Protein AF-A0ABD0URR1-F1 (afdb_monomer_lite)

Radius of gyration: 30.94 Å; chains: 1; bounding box: 67×86×92 Å

Sequence (346 aa):
MSSSDRIELFIDPGTWEPMDEDMVSMDPIEFHSEEEPYIDRISFYQRKMGLTEAVQTGVGQLNSIPIAIGVMDFQFMGGSMGSVVGEKITRLIEYATNRSLPVIIVCASGGARMQEGSLSLMQMAKISSASYDYQTKKKLFYVSILTSPTTGGVTASFGMLGDIIIAEPNTYIAFAGTVPGQKYSEIVFPILSPDPATKKDVHFLKYPIYIGGNRGRGQIYPDGSKSNNRVYNATSAGIVSRIARKEKGGYEITIVDASEGRQVVDIIPPGPELLVSEGESIKLDQPLTSNPNVGGFGQGDTEIVLQDPLQVQGLLLFLASVILAQIFLVLKKKQFEKVQLYEMNF

Structure (mmCIF, N/CA/C/O backbone):
data_AF-A0ABD0URR1-F1
#
_entry.id   AF-A0ABD0URR1-F1
#
loop_
_atom_site.group_PDB
_atom_site.id
_atom_site.type_symbol
_atom_site.label_atom_id
_atom_site.label_alt_id
_atom_site.label_comp_id
_atom_site.label_asym_id
_atom_site.label_entity_id
_atom_site.label_seq_id
_atom_site.pdbx_PDB_ins_code
_atom_site.Cartn_x
_atom_site.Cartn_y
_atom_site.Cartn_z
_atom_site.occupancy
_atom_site.B_iso_or_equiv
_atom_site.auth_seq_id
_atom_site.auth_comp_id
_atom_site.auth_asym_id
_atom_site.auth_atom_id
_atom_site.pdbx_PDB_model_num
ATOM 1 N N . MET A 1 1 ? 5.324 -13.327 -14.358 1.00 77.81 1 MET A N 1
ATOM 2 C CA . MET A 1 1 ? 4.610 -14.615 -14.380 1.00 77.81 1 MET A CA 1
ATOM 3 C C . MET A 1 1 ? 3.133 -14.289 -14.338 1.00 77.81 1 MET A C 1
ATOM 5 O O . MET A 1 1 ? 2.773 -13.440 -13.523 1.00 77.81 1 MET A O 1
ATOM 9 N N . SER A 1 2 ? 2.341 -14.854 -15.250 1.00 89.25 2 SER A N 1
ATOM 10 C CA . SER A 1 2 ? 0.893 -14.629 -15.269 1.00 89.25 2 SER A CA 1
ATOM 11 C C . SER A 1 2 ? 0.221 -15.346 -14.098 1.00 89.25 2 SER A C 1
ATOM 13 O O . SER A 1 2 ? 0.826 -16.185 -13.425 1.00 89.25 2 SER A O 1
ATOM 15 N N . SER A 1 3 ? -1.034 -15.010 -13.839 1.00 92.50 3 SER A N 1
ATOM 16 C CA . SER A 1 3 ? -1.857 -15.705 -12.851 1.00 92.50 3 SER A CA 1
ATOM 17 C C . SER A 1 3 ? -2.074 -17.181 -13.208 1.00 92.50 3 SER A C 1
ATOM 19 O O . SER A 1 3 ? -1.997 -18.022 -12.316 1.00 92.50 3 SER A O 1
ATOM 21 N N . SER A 1 4 ? -2.235 -17.522 -14.490 1.00 94.06 4 SER A N 1
ATOM 22 C CA . SER A 1 4 ? -2.389 -18.914 -14.941 1.00 94.06 4 SER A CA 1
ATOM 23 C C . SER A 1 4 ? -1.114 -19.731 -14.743 1.00 94.06 4 SER A C 1
ATOM 25 O O . SER A 1 4 ? -1.178 -20.811 -14.163 1.00 94.06 4 SER A O 1
ATOM 27 N N . ASP A 1 5 ? 0.054 -19.179 -15.099 1.00 93.19 5 ASP A N 1
ATOM 28 C CA . ASP A 1 5 ? 1.349 -19.842 -14.862 1.00 93.19 5 ASP A CA 1
ATOM 29 C C . ASP A 1 5 ? 1.544 -20.165 -13.368 1.00 93.19 5 ASP A C 1
ATOM 31 O O . ASP A 1 5 ? 2.127 -21.180 -12.996 1.00 93.19 5 ASP A O 1
ATOM 35 N N . ARG A 1 6 ? 1.060 -19.278 -12.488 1.00 92.62 6 ARG A N 1
ATOM 36 C CA . ARG A 1 6 ? 1.131 -19.454 -11.032 1.00 92.62 6 ARG A CA 1
ATOM 37 C C . ARG A 1 6 ? 0.167 -20.521 -10.535 1.00 92.62 6 ARG A C 1
ATOM 39 O O . ARG A 1 6 ? 0.538 -21.278 -9.645 1.00 92.62 6 ARG A O 1
ATOM 46 N N . ILE A 1 7 ? -1.046 -20.578 -11.078 1.00 95.94 7 ILE A N 1
ATOM 47 C CA . ILE A 1 7 ? -2.010 -21.631 -10.746 1.00 95.94 7 ILE A CA 1
ATOM 48 C C . ILE A 1 7 ? -1.439 -22.989 -11.155 1.00 95.94 7 ILE A C 1
ATOM 50 O O . ILE A 1 7 ? -1.406 -23.887 -10.325 1.00 95.94 7 ILE A O 1
ATOM 54 N N . GLU A 1 8 ? -0.906 -23.117 -12.372 1.00 95.00 8 GLU A N 1
ATOM 55 C CA . GLU A 1 8 ? -0.265 -24.353 -12.848 1.00 95.00 8 GLU A CA 1
ATOM 56 C C . GLU A 1 8 ? 0.958 -24.754 -12.011 1.00 95.00 8 GLU A C 1
ATOM 58 O O . GLU A 1 8 ? 1.240 -25.939 -11.847 1.00 95.00 8 GLU A O 1
ATOM 63 N N . LEU A 1 9 ? 1.684 -23.775 -11.463 1.00 93.12 9 LEU A N 1
ATOM 64 C CA . LEU A 1 9 ? 2.830 -24.021 -10.590 1.00 93.12 9 LEU A CA 1
ATOM 65 C C . LEU A 1 9 ? 2.421 -24.492 -9.186 1.00 93.12 9 LEU A C 1
ATOM 67 O O . LEU A 1 9 ? 3.130 -25.301 -8.587 1.00 93.12 9 LEU A O 1
ATOM 71 N N . PHE A 1 10 ? 1.337 -23.943 -8.632 1.00 91.19 10 PHE A N 1
ATOM 72 C CA . PHE A 1 10 ? 0.919 -24.209 -7.253 1.00 91.19 10 PHE A CA 1
ATOM 73 C C . PHE A 1 10 ? -0.061 -25.377 -7.122 1.00 91.19 10 PHE A C 1
ATOM 75 O O . PHE A 1 10 ? -0.016 -26.081 -6.115 1.00 91.19 10 PHE A O 1
ATOM 82 N N . ILE A 1 11 ? -0.962 -25.554 -8.085 1.00 97.12 11 ILE A N 1
ATOM 83 C CA . ILE A 1 11 ? -2.093 -26.476 -7.984 1.00 97.12 11 ILE A CA 1
ATOM 84 C C . ILE A 1 11 ? -1.784 -27.793 -8.692 1.00 97.12 11 ILE A C 1
ATOM 86 O O . ILE A 1 11 ? -1.340 -27.820 -9.838 1.00 97.12 11 ILE A O 1
ATOM 90 N N . ASP A 1 12 ? -2.071 -28.898 -8.007 1.00 96.94 12 ASP A N 1
ATOM 91 C CA . ASP A 1 12 ? -1.889 -30.252 -8.506 1.00 96.94 12 ASP A CA 1
ATOM 92 C C . ASP A 1 12 ? -2.673 -30.442 -9.825 1.00 96.94 12 ASP A C 1
ATOM 94 O O . ASP A 1 12 ? -3.860 -30.077 -9.901 1.00 96.94 12 ASP A O 1
ATOM 98 N N . PRO A 1 13 ? -2.059 -31.044 -10.863 1.00 95.50 13 PRO A N 1
ATOM 99 C CA . PRO A 1 13 ? -2.688 -31.191 -12.171 1.00 95.50 13 PRO A CA 1
ATOM 100 C C . PRO A 1 13 ? -4.070 -31.853 -12.111 1.00 95.50 13 PRO A C 1
ATOM 102 O O . PRO A 1 13 ? -4.239 -32.926 -11.534 1.00 95.50 13 PRO A O 1
ATOM 105 N N . GLY A 1 14 ? -5.062 -31.224 -12.748 1.00 95.31 14 GLY A N 1
ATOM 106 C CA . GLY A 1 14 ? -6.436 -31.734 -12.826 1.00 95.31 14 GLY A CA 1
ATOM 107 C C . GLY A 1 14 ? -7.310 -31.458 -11.598 1.00 95.31 14 GLY A C 1
ATOM 108 O O . GLY A 1 14 ? -8.421 -31.977 -11.542 1.00 95.31 14 GLY A O 1
ATOM 109 N N . THR A 1 15 ? -6.838 -30.661 -10.632 1.00 97.00 15 THR A N 1
ATOM 110 C CA . THR A 1 15 ? -7.601 -30.335 -9.410 1.00 97.00 15 THR A CA 1
ATOM 111 C C . THR A 1 15 ? -8.124 -28.901 -9.351 1.00 97.00 15 THR A C 1
ATOM 113 O O . THR A 1 15 ? -8.858 -28.573 -8.426 1.00 97.00 15 THR A O 1
ATOM 116 N N . TRP A 1 16 ? -7.758 -28.050 -10.314 1.00 97.69 16 TRP A N 1
ATOM 117 C CA . TRP A 1 16 ? -8.194 -26.655 -10.366 1.00 97.69 16 TRP A CA 1
ATOM 118 C C . TRP A 1 16 ? -9.687 -26.539 -10.691 1.00 97.69 16 TRP A C 1
ATOM 120 O O . TRP A 1 16 ? -10.130 -26.937 -11.768 1.00 97.69 16 TRP A O 1
ATOM 130 N N . GLU A 1 17 ? -10.438 -25.946 -9.770 1.00 97.62 17 GLU A N 1
ATOM 131 C CA . GLU A 1 17 ? -11.850 -25.607 -9.912 1.00 97.62 17 GLU A CA 1
ATOM 132 C C . GLU A 1 17 ? -12.003 -24.081 -9.778 1.00 97.62 17 GLU A C 1
ATOM 134 O O . GLU A 1 17 ? -11.994 -23.551 -8.657 1.00 97.62 17 GLU A O 1
ATOM 139 N N . PRO A 1 18 ? -12.098 -23.344 -10.899 1.00 96.62 18 PRO A N 1
ATOM 140 C CA . PRO A 1 18 ? -12.219 -21.893 -10.866 1.00 96.62 18 PRO A CA 1
ATOM 141 C C . PRO A 1 18 ? -13.585 -21.446 -10.322 1.00 96.62 18 PRO A C 1
ATOM 143 O O . PRO A 1 18 ? -14.592 -22.148 -10.425 1.00 96.62 18 PRO A O 1
ATOM 146 N N . MET A 1 19 ? -13.619 -20.249 -9.738 1.00 96.62 19 MET A N 1
ATOM 147 C CA . MET A 1 19 ? -14.805 -19.631 -9.143 1.00 96.62 19 MET A CA 1
ATOM 148 C C . MET A 1 19 ? -15.103 -18.276 -9.786 1.00 96.62 19 MET A C 1
ATOM 150 O O . MET A 1 19 ? -14.186 -17.501 -10.065 1.00 96.62 19 MET A O 1
ATOM 154 N N . ASP A 1 20 ? -16.397 -17.977 -9.951 1.00 94.88 20 ASP A N 1
ATOM 155 C CA . ASP A 1 20 ? -16.907 -16.676 -10.410 1.00 94.88 20 ASP A CA 1
ATOM 156 C C . ASP A 1 20 ? -16.265 -16.207 -11.738 1.00 94.88 20 ASP A C 1
ATOM 158 O O . ASP A 1 20 ? -15.939 -15.028 -11.920 1.00 94.88 20 ASP A O 1
ATOM 162 N N . GLU A 1 21 ? -16.030 -17.137 -12.672 1.00 92.25 21 GLU A N 1
ATOM 163 C CA . GLU A 1 21 ? -15.350 -16.848 -13.942 1.00 92.25 21 GLU A CA 1
ATOM 164 C C . GLU A 1 21 ? -16.119 -15.851 -14.805 1.00 92.25 21 GLU A C 1
ATOM 166 O O . GLU A 1 21 ? -15.497 -15.028 -15.463 1.00 92.25 21 GLU A O 1
ATOM 171 N N . ASP A 1 22 ? -17.447 -15.866 -14.757 1.00 92.25 22 ASP A N 1
ATOM 172 C CA . ASP A 1 22 ? -18.352 -15.003 -15.517 1.00 92.25 22 ASP A CA 1
ATOM 173 C C . ASP A 1 22 ? -18.526 -13.598 -14.916 1.00 92.25 22 ASP A C 1
ATOM 175 O O . ASP A 1 22 ? -19.145 -12.727 -15.531 1.00 92.25 22 ASP A O 1
ATOM 179 N N . MET A 1 23 ? -17.962 -13.342 -13.732 1.00 93.94 23 MET A N 1
ATOM 180 C CA . MET A 1 23 ? -18.082 -12.049 -13.068 1.00 93.94 23 MET A CA 1
ATOM 181 C C . MET A 1 23 ? -17.156 -11.007 -13.704 1.00 93.94 23 MET A C 1
ATOM 183 O O . MET A 1 23 ? -15.930 -11.153 -13.701 1.00 93.94 23 MET A O 1
ATOM 187 N N . VAL A 1 24 ? -17.764 -9.926 -14.195 1.00 91.00 24 VAL A N 1
ATOM 188 C CA . VAL A 1 24 ? -17.107 -8.845 -14.939 1.00 91.00 24 VAL A CA 1
ATOM 189 C C . VAL A 1 24 ? -17.380 -7.480 -14.313 1.00 91.00 24 VAL A C 1
ATOM 191 O O . VAL A 1 24 ? -18.463 -7.240 -13.773 1.00 91.00 24 VAL A O 1
ATOM 194 N N . SER A 1 25 ? -16.392 -6.582 -14.365 1.00 87.81 25 SER A N 1
ATOM 195 C CA . SER A 1 25 ? -16.563 -5.211 -13.873 1.00 87.81 25 SER A CA 1
ATOM 196 C C . SER A 1 25 ? -17.513 -4.418 -14.772 1.00 87.81 25 SER A C 1
ATOM 198 O O . SER A 1 25 ? -17.489 -4.537 -15.996 1.00 87.81 25 SER A O 1
ATOM 200 N N . MET A 1 26 ? -18.336 -3.582 -14.143 1.00 86.12 26 MET A N 1
ATOM 201 C CA . MET A 1 26 ? -19.158 -2.566 -14.806 1.00 86.12 26 MET A CA 1
ATOM 202 C C . MET A 1 26 ? -18.506 -1.190 -14.646 1.00 86.12 26 MET A C 1
ATOM 204 O O . MET A 1 26 ? -17.519 -1.053 -13.924 1.00 86.12 26 MET A O 1
ATOM 208 N N . ASP A 1 27 ? -19.085 -0.170 -15.278 1.00 81.69 27 ASP A N 1
ATOM 209 C CA . ASP A 1 27 ? -18.703 1.229 -15.081 1.00 81.69 27 ASP A CA 1
ATOM 210 C C . ASP A 1 27 ? -19.730 1.954 -14.186 1.00 81.69 27 ASP A C 1
ATOM 212 O O . ASP A 1 27 ? -20.623 2.635 -14.688 1.00 81.69 27 ASP A O 1
ATOM 216 N N . PRO A 1 28 ? -19.677 1.765 -12.851 1.00 74.56 28 PRO A N 1
ATOM 217 C CA . PRO A 1 28 ? -20.704 2.266 -11.937 1.00 74.56 28 PRO A CA 1
ATOM 218 C C . PRO A 1 28 ? -20.677 3.786 -11.761 1.00 74.56 28 PRO A C 1
ATOM 220 O O . PRO A 1 28 ? -21.624 4.342 -11.207 1.00 74.56 28 PRO A O 1
ATOM 223 N N . ILE A 1 29 ? -19.586 4.441 -12.161 1.00 78.12 29 ILE A N 1
ATOM 224 C CA . ILE A 1 29 ? -19.396 5.883 -11.989 1.00 78.12 29 ILE A CA 1
ATOM 225 C C . ILE A 1 29 ? -19.317 6.629 -13.324 1.00 78.12 29 ILE A C 1
ATOM 227 O O . ILE A 1 29 ? -18.969 7.806 -13.310 1.00 78.12 29 ILE A O 1
ATOM 231 N N . GLU A 1 30 ? -19.621 5.950 -14.439 1.00 78.81 30 GLU A N 1
ATOM 232 C CA . GLU A 1 30 ? -19.508 6.478 -15.806 1.00 78.81 30 GLU A CA 1
ATOM 233 C C . GLU A 1 30 ? -18.170 7.202 -15.999 1.00 78.81 30 GLU A C 1
ATOM 235 O O . GLU A 1 30 ? -18.108 8.396 -16.296 1.00 78.81 30 GLU A O 1
ATOM 240 N N . PHE A 1 31 ? -17.070 6.495 -15.722 1.00 74.81 31 PHE A N 1
ATOM 241 C CA . PHE A 1 31 ? -15.742 7.090 -15.686 1.00 74.81 31 PHE A CA 1
ATOM 242 C C . PHE A 1 31 ? -15.344 7.616 -17.075 1.00 74.81 31 PHE A C 1
ATOM 244 O O . PHE A 1 31 ? -14.853 6.886 -17.942 1.00 74.81 31 PHE A O 1
ATOM 251 N N . HIS A 1 32 ? -15.528 8.921 -17.273 1.00 69.19 32 HIS A N 1
ATOM 252 C CA . HIS A 1 32 ? -15.146 9.627 -18.487 1.00 69.19 32 HIS A CA 1
ATOM 253 C C . HIS A 1 32 ? -13.646 9.929 -18.475 1.00 69.19 32 HIS A C 1
ATOM 255 O O . HIS A 1 32 ? -13.167 10.827 -17.784 1.00 69.19 32 HIS A O 1
ATOM 261 N N . SER A 1 33 ? -12.903 9.158 -19.258 1.00 63.94 33 SER A N 1
ATOM 262 C CA . SER A 1 33 ? -11.496 9.394 -19.566 1.00 63.94 33 SER A CA 1
ATOM 263 C C . SER A 1 33 ? -11.401 10.104 -20.919 1.00 63.94 33 SER A C 1
ATOM 265 O O . SER A 1 33 ? -12.108 9.732 -21.854 1.00 63.94 33 SER A O 1
ATOM 267 N N . GLU A 1 34 ? -10.546 11.127 -21.025 1.00 52.88 34 GLU A N 1
ATOM 268 C CA . GLU A 1 34 ? -10.308 11.857 -22.285 1.00 52.88 34 GLU A CA 1
ATOM 269 C C . GLU A 1 34 ? -9.665 10.968 -23.369 1.00 52.88 34 GLU A C 1
ATOM 271 O O . GLU A 1 34 ? -9.728 11.298 -24.551 1.00 52.88 34 GLU A O 1
ATOM 276 N N . GLU A 1 35 ? -9.069 9.837 -22.973 1.00 59.59 35 GLU A N 1
ATOM 277 C CA . GLU A 1 35 ? -8.356 8.917 -23.866 1.00 59.59 35 GLU A CA 1
ATOM 278 C C . GLU A 1 35 ? -9.236 7.750 -24.336 1.00 59.59 35 GLU A C 1
ATOM 280 O O . GLU A 1 35 ? -9.321 7.469 -25.529 1.00 59.59 35 GLU A O 1
ATOM 285 N N . GLU A 1 36 ? -9.884 7.054 -23.401 1.00 70.62 36 GLU A N 1
ATOM 286 C CA . GLU A 1 36 ? -10.661 5.841 -23.680 1.00 70.62 36 GLU A CA 1
ATOM 287 C C . GLU A 1 36 ? -11.647 5.535 -22.535 1.00 70.62 36 GLU A C 1
ATOM 289 O O . GLU A 1 36 ? -11.236 5.598 -21.365 1.00 70.62 36 GLU A O 1
ATOM 294 N N . PRO A 1 37 ? -12.914 5.175 -22.830 1.00 80.25 37 PRO A N 1
ATOM 295 C CA . PRO A 1 37 ? -13.892 4.767 -21.821 1.00 80.25 37 PRO A CA 1
ATOM 296 C C . PRO A 1 37 ? -13.412 3.590 -20.957 1.00 80.25 37 PRO A C 1
ATOM 298 O O . PRO A 1 37 ? -12.762 2.659 -21.436 1.00 80.25 37 PRO A O 1
ATOM 301 N N . TYR A 1 38 ? -13.766 3.585 -19.667 1.00 81.56 38 TYR A N 1
ATOM 302 C CA . TYR A 1 38 ? -13.347 2.531 -18.730 1.00 81.56 38 TYR A CA 1
ATOM 303 C C . TYR A 1 38 ? -13.794 1.128 -19.164 1.00 81.56 38 TYR A C 1
ATOM 305 O O . TYR A 1 38 ? -13.016 0.173 -19.085 1.00 81.56 38 TYR A O 1
ATOM 313 N N . ILE A 1 39 ? -15.017 1.014 -19.685 1.00 86.12 39 ILE A N 1
ATOM 314 C CA . ILE A 1 39 ? -15.569 -0.262 -20.151 1.00 86.12 39 ILE A CA 1
ATOM 315 C C . ILE A 1 39 ? -14.796 -0.839 -21.343 1.00 86.12 39 ILE A C 1
ATOM 317 O O . ILE A 1 39 ? -14.593 -2.054 -21.433 1.00 86.12 39 ILE A O 1
ATOM 321 N N . ASP A 1 40 ? -14.296 0.027 -22.221 1.00 84.94 40 ASP A N 1
ATOM 322 C CA . ASP A 1 40 ? -13.519 -0.378 -23.388 1.00 84.94 40 ASP A CA 1
ATOM 323 C C . ASP A 1 40 ? -12.141 -0.893 -22.958 1.00 84.94 40 ASP A C 1
ATOM 325 O O . ASP A 1 40 ? -11.679 -1.922 -23.460 1.00 84.94 40 ASP A O 1
ATOM 329 N N . ARG A 1 41 ? -11.549 -0.279 -21.922 1.00 83.44 41 ARG A N 1
ATOM 330 C CA . ARG A 1 41 ? -10.296 -0.738 -21.303 1.00 83.44 41 ARG A CA 1
ATOM 331 C C . ARG A 1 41 ? -10.440 -2.102 -20.644 1.00 83.44 41 ARG A C 1
ATOM 333 O O . ARG A 1 41 ? -9.597 -2.969 -20.872 1.00 83.44 41 ARG A O 1
ATOM 340 N N . ILE A 1 42 ? -11.495 -2.315 -19.856 1.00 87.69 42 ILE A N 1
ATOM 341 C CA . ILE A 1 42 ? -11.783 -3.639 -19.282 1.00 87.69 42 ILE A CA 1
ATOM 342 C C . ILE A 1 42 ? -11.910 -4.660 -20.413 1.00 87.69 42 ILE A C 1
ATOM 344 O O . ILE A 1 42 ? -11.185 -5.654 -20.431 1.00 87.69 42 ILE A O 1
ATOM 348 N N . SER A 1 43 ? -12.756 -4.370 -21.405 1.00 89.56 43 SER A N 1
ATOM 349 C CA . SER A 1 43 ? -13.004 -5.258 -22.545 1.00 89.56 43 SER A CA 1
ATOM 350 C C . SER A 1 43 ? -11.722 -5.591 -23.314 1.00 89.56 43 SER A C 1
ATOM 352 O O . SER A 1 43 ? -11.537 -6.710 -23.794 1.00 89.56 43 SER A O 1
ATOM 354 N N . PHE A 1 44 ? -10.805 -4.632 -23.433 1.00 88.38 44 PHE A N 1
ATOM 355 C CA . PHE A 1 44 ? -9.499 -4.835 -24.042 1.00 88.38 44 PHE A CA 1
ATOM 356 C C . PHE A 1 44 ? -8.628 -5.814 -23.246 1.00 88.38 44 PHE A C 1
ATOM 358 O O . PHE A 1 44 ? -8.141 -6.787 -23.825 1.00 88.38 44 PHE A O 1
ATOM 365 N N . TYR A 1 45 ? -8.436 -5.594 -21.939 1.00 88.50 45 TYR A N 1
ATOM 366 C CA . TYR A 1 45 ? -7.625 -6.492 -21.106 1.00 88.50 45 TYR A CA 1
ATOM 367 C C . TYR A 1 45 ? -8.245 -7.887 -21.010 1.00 88.50 45 TYR A C 1
ATOM 369 O O . TYR A 1 45 ? -7.512 -8.873 -21.057 1.00 88.50 45 TYR A O 1
ATOM 377 N N . GLN A 1 46 ? -9.575 -7.982 -20.989 1.00 91.69 46 GLN A N 1
ATOM 378 C CA . GLN A 1 46 ? -10.271 -9.265 -21.040 1.00 91.69 46 GLN A CA 1
ATOM 379 C C . GLN A 1 46 ? -9.953 -10.033 -22.324 1.00 91.69 46 GLN A C 1
ATOM 381 O O . GLN A 1 46 ? -9.502 -11.175 -22.268 1.00 91.69 46 GLN A O 1
ATOM 386 N N . ARG A 1 47 ? -10.088 -9.391 -23.493 1.00 91.81 47 ARG A N 1
ATOM 387 C CA . ARG A 1 47 ? -9.739 -10.016 -24.781 1.00 91.81 47 ARG A CA 1
ATOM 388 C C . ARG A 1 47 ? -8.258 -10.372 -24.886 1.00 91.81 47 ARG A C 1
ATOM 390 O O . ARG A 1 47 ? -7.919 -11.392 -25.474 1.00 91.81 47 ARG A O 1
ATOM 397 N N . LYS A 1 48 ? -7.377 -9.520 -24.357 1.00 88.81 48 LYS A N 1
ATOM 398 C CA . LYS A 1 48 ? -5.923 -9.682 -24.467 1.00 88.81 48 LYS A CA 1
ATOM 399 C C . LYS A 1 48 ? -5.392 -10.813 -23.589 1.00 88.81 48 LYS A C 1
ATOM 401 O O . LYS A 1 48 ? -4.492 -11.530 -24.013 1.00 88.81 48 LYS A O 1
ATOM 406 N N . MET A 1 49 ? -5.912 -10.925 -22.371 1.00 86.38 49 MET A N 1
ATOM 407 C CA . MET A 1 49 ? -5.367 -11.817 -21.345 1.00 86.38 49 MET A CA 1
ATOM 408 C C . MET A 1 49 ? -6.206 -13.083 -21.167 1.00 86.38 49 MET A C 1
ATOM 410 O O . MET A 1 49 ? -5.755 -14.014 -20.514 1.00 86.38 49 MET A O 1
ATOM 414 N N . GLY A 1 50 ? -7.421 -13.117 -21.725 1.00 90.81 50 GLY A N 1
ATOM 415 C CA . GLY A 1 50 ? -8.365 -14.221 -21.540 1.00 90.81 50 GLY A CA 1
ATOM 416 C C . GLY A 1 50 ? -8.936 -14.311 -20.121 1.00 90.81 50 GLY A C 1
ATOM 417 O O . GLY A 1 50 ? -9.566 -15.306 -19.786 1.00 90.81 50 GLY A O 1
ATOM 418 N N . LEU A 1 51 ? -8.717 -13.291 -19.289 1.00 92.19 51 LEU A N 1
ATOM 419 C CA . LEU A 1 51 ? -9.194 -13.218 -17.909 1.00 92.19 51 LEU A CA 1
ATOM 420 C C . LEU A 1 51 ? -10.419 -12.318 -17.838 1.00 92.19 51 LEU A C 1
ATOM 422 O O . LEU A 1 51 ? -10.472 -11.313 -18.539 1.00 92.19 51 LEU A O 1
ATOM 426 N N . THR A 1 52 ? -11.372 -12.606 -16.954 1.00 92.69 52 THR A N 1
ATOM 427 C CA . THR A 1 52 ? -12.493 -11.682 -16.718 1.00 92.69 52 THR A CA 1
ATOM 428 C C . THR A 1 52 ? -12.136 -10.531 -15.791 1.00 92.69 52 THR A C 1
ATOM 430 O O . THR A 1 52 ? -12.765 -9.476 -15.883 1.00 92.69 52 THR A O 1
ATOM 433 N N . GLU A 1 53 ? -11.108 -10.701 -14.951 1.00 94.44 53 GLU A N 1
ATOM 434 C CA . GLU A 1 53 ? -10.628 -9.683 -14.020 1.00 94.44 53 GLU A CA 1
ATOM 435 C C . GLU A 1 53 ? -9.174 -9.951 -13.552 1.00 94.44 53 GLU A C 1
ATOM 437 O O . GLU A 1 53 ? -8.614 -11.014 -13.804 1.00 94.44 53 GLU A O 1
ATOM 442 N N . ALA A 1 54 ? -8.567 -9.002 -12.830 1.00 94.25 54 ALA A N 1
ATOM 443 C CA . ALA A 1 54 ? -7.206 -9.003 -12.293 1.00 94.25 54 ALA A CA 1
ATOM 444 C C . ALA A 1 54 ? -6.928 -10.015 -11.179 1.00 94.25 54 ALA A C 1
ATOM 446 O O . ALA A 1 54 ? -5.861 -9.972 -10.567 1.00 94.25 54 ALA A O 1
ATOM 447 N N . VAL A 1 55 ? -7.878 -10.895 -10.884 1.00 97.00 55 VAL A N 1
ATOM 448 C CA . VAL A 1 55 ? -7.693 -11.989 -9.942 1.00 97.00 55 VAL A CA 1
ATOM 449 C C . VAL A 1 55 ? -8.413 -13.219 -10.466 1.00 97.00 55 VAL A C 1
ATOM 451 O O . VAL A 1 55 ? -9.586 -13.163 -10.843 1.00 97.00 55 VAL A O 1
ATOM 454 N N . GLN A 1 56 ? -7.694 -14.331 -10.472 1.00 97.88 56 GLN A N 1
ATOM 455 C CA . GLN A 1 56 ? -8.280 -15.649 -10.626 1.00 97.88 56 GLN A CA 1
ATOM 456 C C . GLN A 1 56 ? -8.470 -16.245 -9.238 1.00 97.88 56 GLN A C 1
ATOM 458 O O . GLN A 1 56 ? -7.548 -16.235 -8.426 1.00 97.88 56 GLN A O 1
ATOM 463 N N . THR A 1 57 ? -9.667 -16.735 -8.953 1.00 98.25 57 THR A N 1
ATOM 464 C CA . THR A 1 57 ? -10.016 -17.351 -7.672 1.00 98.25 57 THR A CA 1
ATOM 465 C C . THR A 1 57 ? -10.566 -18.738 -7.919 1.00 98.25 57 THR A C 1
ATOM 467 O O . THR A 1 57 ? -11.269 -18.949 -8.903 1.00 98.25 57 THR A O 1
ATOM 470 N N . GLY A 1 58 ? -10.267 -19.676 -7.033 1.00 97.81 58 GLY A N 1
ATOM 471 C CA . GLY A 1 58 ? -10.739 -21.044 -7.167 1.00 97.81 58 GLY A CA 1
ATOM 472 C C . GLY A 1 58 ? -10.267 -21.930 -6.032 1.00 97.81 58 GLY A C 1
ATOM 473 O O . GLY A 1 58 ? -9.590 -21.480 -5.101 1.00 97.81 58 GLY A O 1
ATOM 474 N N . VAL A 1 59 ? -10.617 -23.205 -6.122 1.00 98.19 59 VAL A N 1
ATOM 475 C CA . VAL A 1 59 ? -10.096 -24.240 -5.234 1.00 98.19 59 VAL A CA 1
ATOM 476 C C . VAL A 1 59 ? -9.240 -25.229 -6.004 1.00 98.19 59 VAL A C 1
ATOM 478 O O . VAL A 1 59 ? -9.381 -25.405 -7.209 1.00 98.19 59 VAL A O 1
ATOM 481 N N . GLY A 1 60 ? -8.316 -25.862 -5.301 1.00 97.25 60 GLY A N 1
ATOM 482 C CA . GLY A 1 60 ? -7.483 -26.912 -5.863 1.00 97.25 60 GLY A CA 1
ATOM 483 C C . GLY A 1 60 ? -6.740 -27.655 -4.774 1.00 97.25 60 GLY A C 1
ATOM 484 O O . GLY A 1 60 ? -6.902 -27.360 -3.589 1.00 97.25 60 GLY A O 1
ATOM 485 N N . GLN A 1 61 ? -5.938 -28.640 -5.159 1.00 97.31 61 GLN A N 1
ATOM 486 C CA . GLN A 1 61 ? -5.067 -29.339 -4.223 1.00 97.31 61 GLN A CA 1
ATOM 487 C C . GLN A 1 61 ? -3.638 -28.831 -4.372 1.00 97.31 61 GLN A C 1
ATOM 489 O O . GLN A 1 61 ? -3.174 -28.613 -5.482 1.00 97.31 61 GLN A O 1
ATOM 494 N N . LEU A 1 62 ? -2.948 -28.631 -3.255 1.00 94.81 62 LEU A N 1
ATOM 495 C CA . LEU A 1 62 ? -1.521 -28.336 -3.214 1.00 94.81 62 LEU A CA 1
ATOM 496 C C . LEU A 1 62 ? -0.851 -29.460 -2.428 1.00 94.81 62 LEU A C 1
ATOM 498 O O . LEU A 1 62 ? -1.033 -29.555 -1.214 1.00 94.81 62 LEU A O 1
ATOM 502 N N . ASN A 1 63 ? -0.125 -30.346 -3.115 1.00 93.25 63 ASN A N 1
ATOM 503 C CA . ASN A 1 63 ? 0.404 -31.584 -2.532 1.00 93.25 63 ASN A CA 1
ATOM 504 C C . ASN A 1 63 ? -0.690 -32.419 -1.833 1.00 93.25 63 ASN A C 1
ATOM 506 O O . ASN A 1 63 ? -0.531 -32.844 -0.687 1.00 93.25 63 ASN A O 1
ATOM 510 N N . SER A 1 64 ? -1.821 -32.623 -2.514 1.00 94.31 64 SER A N 1
ATOM 511 C CA . SER A 1 64 ? -3.019 -33.322 -2.015 1.00 94.31 64 SER A CA 1
ATOM 512 C C . SER A 1 64 ? -3.749 -32.645 -0.844 1.00 94.31 64 SER A C 1
ATOM 514 O O . SER A 1 64 ? -4.660 -33.233 -0.258 1.00 94.31 64 SER A O 1
ATOM 516 N N . ILE A 1 65 ? -3.382 -31.410 -0.486 1.00 95.81 65 ILE A N 1
ATOM 517 C CA . ILE A 1 65 ? -4.082 -30.620 0.534 1.00 95.81 65 ILE A CA 1
ATOM 518 C C . ILE A 1 65 ? -5.086 -29.707 -0.173 1.00 95.81 65 ILE A C 1
ATOM 520 O O . ILE A 1 65 ? -4.660 -28.887 -0.985 1.00 95.81 65 ILE A O 1
ATOM 524 N N . PRO A 1 66 ? -6.396 -29.798 0.115 1.00 97.38 66 PRO A N 1
ATOM 525 C CA . PRO A 1 66 ? -7.380 -28.926 -0.509 1.00 97.38 66 PRO A CA 1
ATOM 526 C C . PRO A 1 66 ? -7.216 -27.495 0.011 1.00 97.38 66 PRO A C 1
ATOM 528 O O . PRO A 1 66 ? -7.221 -27.266 1.222 1.00 97.38 66 PRO A O 1
ATOM 531 N N . ILE A 1 67 ? -7.083 -26.538 -0.902 1.00 98.00 67 ILE A N 1
ATOM 532 C CA . ILE A 1 67 ? -6.902 -25.119 -0.605 1.00 98.00 67 ILE A CA 1
ATOM 533 C C . ILE A 1 67 ? -7.861 -24.265 -1.434 1.00 98.00 67 ILE A C 1
ATOM 535 O O . ILE A 1 67 ? -8.251 -24.627 -2.543 1.00 98.00 67 ILE A O 1
ATOM 539 N N . ALA A 1 68 ? -8.207 -23.102 -0.897 1.00 98.38 68 ALA A N 1
ATOM 540 C CA . ALA A 1 68 ? -8.763 -21.997 -1.657 1.00 98.38 68 ALA A CA 1
ATOM 541 C C . ALA A 1 68 ? -7.620 -21.047 -2.030 1.00 98.38 68 ALA A C 1
ATOM 543 O O . ALA A 1 68 ? -6.818 -20.677 -1.172 1.00 98.38 68 ALA A O 1
ATOM 544 N N . ILE A 1 69 ? -7.517 -20.653 -3.297 1.00 98.31 69 ILE A N 1
ATOM 545 C CA . ILE A 1 69 ? -6.443 -19.776 -3.763 1.00 98.31 69 ILE A CA 1
ATOM 546 C C . ILE A 1 69 ? -6.980 -18.635 -4.627 1.00 98.31 69 ILE A C 1
ATOM 548 O O . ILE A 1 69 ? -7.861 -18.815 -5.467 1.00 98.31 69 ILE A O 1
ATOM 552 N N . GLY A 1 70 ? -6.441 -17.441 -4.394 1.00 97.94 70 GLY A N 1
ATOM 553 C CA . GLY A 1 70 ? -6.622 -16.263 -5.229 1.00 97.94 70 GLY A CA 1
ATOM 554 C C . GLY A 1 70 ? -5.277 -15.829 -5.792 1.00 97.94 70 GLY A C 1
ATOM 555 O O . GLY A 1 70 ? -4.336 -15.616 -5.036 1.00 97.94 70 GLY A O 1
ATOM 556 N N . VAL A 1 71 ? -5.158 -15.688 -7.105 1.00 97.81 71 VAL A N 1
ATOM 557 C CA . VAL A 1 71 ? -3.924 -15.255 -7.759 1.00 97.81 71 VAL A CA 1
ATOM 558 C C . VAL A 1 71 ? -4.197 -13.989 -8.546 1.00 97.81 71 VAL A C 1
ATOM 560 O O . VAL A 1 71 ? -4.927 -14.003 -9.537 1.00 97.81 71 VAL A O 1
ATOM 563 N N . MET A 1 72 ? -3.615 -12.883 -8.090 1.00 96.75 72 MET A N 1
ATOM 564 C CA . MET A 1 72 ? -3.702 -11.609 -8.787 1.00 96.75 72 MET A CA 1
ATOM 565 C C . MET A 1 72 ? -2.778 -11.580 -10.003 1.00 96.75 72 MET A C 1
ATOM 567 O O . MET A 1 72 ? -1.689 -12.159 -9.995 1.00 96.75 72 MET A O 1
ATOM 571 N N . ASP A 1 73 ? -3.196 -10.849 -11.030 1.00 94.56 73 ASP A N 1
ATOM 572 C CA . ASP A 1 73 ? -2.434 -10.656 -12.254 1.00 94.56 73 ASP A CA 1
ATOM 573 C C . ASP A 1 73 ? -2.117 -9.176 -12.476 1.00 94.56 73 ASP A C 1
ATOM 575 O O . ASP A 1 73 ? -2.981 -8.385 -12.860 1.00 94.56 73 ASP A O 1
ATOM 579 N N . PHE A 1 74 ? -0.852 -8.792 -12.268 1.00 90.00 74 PHE A N 1
ATOM 580 C CA . PHE A 1 74 ? -0.417 -7.413 -12.495 1.00 90.00 74 PHE A CA 1
ATOM 581 C C . PHE A 1 74 ? -0.594 -6.976 -13.956 1.00 90.00 74 PHE A C 1
ATOM 583 O O . PHE A 1 74 ? -0.760 -5.789 -14.240 1.00 90.00 74 PHE A O 1
ATOM 590 N N . GLN A 1 75 ? -0.584 -7.917 -14.903 1.00 87.69 75 GLN A N 1
ATOM 591 C CA . GLN A 1 75 ? -0.725 -7.591 -16.315 1.00 87.69 75 GLN A CA 1
ATOM 592 C C . GLN A 1 75 ? -2.162 -7.161 -16.668 1.00 87.69 75 GLN A C 1
ATOM 594 O O . GLN A 1 75 ? -2.359 -6.460 -17.664 1.00 87.69 75 GLN A O 1
ATOM 599 N N . PHE A 1 76 ? -3.154 -7.529 -15.847 1.00 87.19 76 PHE A N 1
ATOM 600 C CA . PHE A 1 76 ? -4.534 -7.067 -15.966 1.00 87.19 76 PHE A CA 1
ATOM 601 C C . PHE A 1 76 ? -4.719 -5.791 -15.142 1.00 87.19 76 PHE A C 1
ATOM 603 O O . PHE A 1 76 ? -4.788 -5.815 -13.914 1.00 87.19 76 PHE A O 1
ATOM 610 N N . MET A 1 77 ? -4.782 -4.647 -15.825 1.00 83.31 77 MET A N 1
ATOM 611 C CA . MET A 1 77 ? -5.001 -3.335 -15.199 1.00 83.31 77 MET A CA 1
ATOM 612 C C . MET A 1 77 ? -4.093 -3.047 -13.981 1.00 83.31 77 MET A C 1
ATOM 614 O O . MET A 1 77 ? -4.550 -2.501 -12.971 1.00 83.31 77 MET A O 1
ATOM 618 N N . GLY A 1 78 ? -2.813 -3.435 -14.045 1.00 83.31 78 GLY A N 1
ATOM 619 C CA . GLY A 1 78 ? -1.855 -3.218 -12.954 1.00 83.31 78 GLY A CA 1
ATOM 620 C C . GLY A 1 78 ? -2.171 -4.026 -11.694 1.00 83.31 78 GLY A C 1
ATOM 621 O O . GLY A 1 78 ? -1.784 -3.618 -10.597 1.00 83.31 78 GLY A O 1
ATOM 622 N N . GLY A 1 79 ? -2.950 -5.107 -11.815 1.00 84.81 79 GLY A N 1
ATOM 623 C CA . GLY A 1 79 ? -3.386 -5.904 -10.674 1.00 84.81 79 GLY A CA 1
ATOM 624 C C . GLY A 1 79 ? -4.237 -5.105 -9.690 1.00 84.81 79 GLY A C 1
ATOM 625 O O . GLY A 1 79 ? -4.249 -5.375 -8.491 1.00 84.81 79 GLY A O 1
ATOM 626 N N . SER A 1 80 ? -4.864 -4.023 -10.150 1.00 86.69 80 SER A N 1
ATOM 627 C CA . SER A 1 80 ? -5.591 -3.116 -9.268 1.00 86.69 80 SER A CA 1
ATOM 628 C C . SER A 1 80 ? -6.841 -3.793 -8.715 1.00 86.69 80 SER A C 1
ATOM 630 O O . SER A 1 80 ? -7.544 -4.496 -9.435 1.00 86.69 80 SER A O 1
ATOM 632 N N . MET A 1 81 ? -7.145 -3.585 -7.437 1.00 91.50 81 MET A N 1
ATOM 633 C CA . MET A 1 81 ? -8.316 -4.203 -6.813 1.00 91.50 81 MET A CA 1
ATOM 634 C C . MET A 1 81 ? -9.593 -3.410 -7.132 1.00 91.50 81 MET A C 1
ATOM 636 O O . MET A 1 81 ? -9.821 -2.381 -6.509 1.00 91.50 81 MET A O 1
ATOM 640 N N . GLY A 1 82 ? -10.424 -3.863 -8.077 1.00 87.62 82 GLY A N 1
ATOM 641 C CA . GLY A 1 82 ? -11.788 -3.349 -8.313 1.00 87.62 82 GLY A CA 1
ATOM 642 C C . GLY A 1 82 ? -12.856 -4.030 -7.450 1.00 87.62 82 GLY A C 1
ATOM 643 O O . GLY A 1 82 ? -12.543 -4.896 -6.636 1.00 87.62 82 GLY A O 1
ATOM 644 N N . SER A 1 83 ? -14.122 -3.677 -7.648 1.00 91.62 83 SER A N 1
ATOM 645 C CA . SER A 1 83 ? -15.286 -4.270 -6.977 1.00 91.62 83 SER A CA 1
ATOM 646 C C . SER A 1 83 ? -15.373 -5.759 -7.258 1.00 91.62 83 SER A C 1
ATOM 648 O O . SER A 1 83 ? -15.616 -6.527 -6.339 1.00 91.62 83 SER A O 1
ATOM 650 N N . VAL A 1 84 ? -15.095 -6.178 -8.495 1.00 95.75 84 VAL A N 1
ATOM 651 C CA . VAL A 1 84 ? -15.068 -7.600 -8.859 1.00 95.75 84 VAL A CA 1
ATOM 652 C C . VAL A 1 84 ? -13.879 -8.320 -8.237 1.00 95.75 84 VAL A C 1
ATOM 654 O O . VAL A 1 84 ? -14.059 -9.407 -7.706 1.00 95.75 84 VAL A O 1
ATOM 657 N N . VAL A 1 85 ? -12.683 -7.719 -8.213 1.00 95.94 85 VAL A N 1
ATOM 658 C CA . VAL A 1 85 ? -11.534 -8.305 -7.492 1.00 95.94 85 VAL A CA 1
ATOM 659 C C . VAL A 1 85 ? -11.883 -8.498 -6.014 1.00 95.94 85 VAL A C 1
ATOM 661 O O . VAL A 1 85 ? -11.656 -9.565 -5.450 1.00 95.94 85 VAL A O 1
ATOM 664 N N . GLY A 1 86 ? -12.477 -7.472 -5.404 1.00 95.31 86 GLY A N 1
ATOM 665 C CA . GLY A 1 86 ? -12.937 -7.497 -4.024 1.00 95.31 86 GLY A CA 1
ATOM 666 C C . GLY A 1 86 ? -14.002 -8.542 -3.737 1.00 95.31 86 GLY A C 1
ATOM 667 O O . GLY A 1 86 ? -13.900 -9.278 -2.756 1.00 95.31 86 GLY A O 1
ATOM 668 N N . GLU A 1 87 ? -14.996 -8.638 -4.616 1.00 97.06 87 GLU A N 1
ATOM 669 C CA . GLU A 1 87 ? -16.072 -9.618 -4.551 1.00 97.06 87 GLU A CA 1
ATOM 670 C C . GLU A 1 87 ? -15.528 -11.038 -4.679 1.00 97.06 87 GLU A C 1
ATOM 672 O O . GLU A 1 87 ? -15.805 -11.861 -3.812 1.00 97.06 87 GLU A O 1
ATOM 677 N N . LYS A 1 88 ? -14.706 -11.312 -5.699 1.00 98.00 88 LYS A N 1
ATOM 678 C CA . LYS A 1 88 ? -14.098 -12.629 -5.927 1.00 98.00 88 LYS A CA 1
ATOM 679 C C . LYS A 1 88 ? -13.262 -13.074 -4.730 1.00 98.00 88 LYS A C 1
ATOM 681 O O . LYS A 1 88 ? -13.422 -14.190 -4.245 1.00 98.00 88 LYS A O 1
ATOM 686 N N . ILE A 1 89 ? -12.418 -12.191 -4.192 1.00 97.75 89 ILE A N 1
ATOM 687 C CA . ILE A 1 89 ? -11.606 -12.493 -3.003 1.00 97.75 89 ILE A CA 1
ATOM 688 C C . ILE A 1 89 ? -12.495 -12.722 -1.776 1.00 97.75 89 ILE A C 1
ATOM 690 O O . ILE A 1 89 ? -12.252 -13.646 -1.002 1.00 97.75 89 ILE A O 1
ATOM 694 N N . THR A 1 90 ? -13.543 -11.915 -1.602 1.00 98.00 90 THR A N 1
ATOM 695 C CA . THR A 1 90 ? -14.472 -12.084 -0.480 1.00 98.00 90 THR A CA 1
ATOM 696 C C . THR A 1 90 ? -15.204 -13.421 -0.572 1.00 98.00 90 THR A C 1
ATOM 698 O O . THR A 1 90 ? -15.196 -14.176 0.396 1.00 98.00 90 THR A O 1
ATOM 701 N N . ARG A 1 91 ? -15.767 -13.761 -1.738 1.00 98.25 91 ARG A N 1
ATOM 702 C CA . ARG A 1 91 ? -16.454 -15.038 -1.978 1.00 98.25 91 ARG A CA 1
ATOM 703 C C . ARG A 1 91 ? -15.530 -16.227 -1.805 1.00 98.25 91 ARG A C 1
ATOM 705 O O . ARG A 1 91 ? -15.943 -17.222 -1.219 1.00 98.25 91 ARG A O 1
ATOM 712 N N . LEU A 1 92 ? -14.281 -16.118 -2.253 1.00 98.50 92 LEU A N 1
ATOM 713 C CA . LEU A 1 92 ? -13.259 -17.132 -2.017 1.00 98.50 92 LEU A CA 1
ATOM 714 C C . LEU A 1 92 ? -13.065 -17.374 -0.513 1.00 98.50 92 LEU A C 1
ATOM 716 O O . LEU A 1 92 ? -13.095 -18.519 -0.064 1.00 98.50 92 LEU A O 1
ATOM 720 N N . ILE A 1 93 ? -12.911 -16.304 0.274 1.00 98.00 93 ILE A N 1
ATOM 721 C CA . ILE A 1 93 ? -12.733 -16.393 1.730 1.00 98.00 93 ILE A CA 1
ATOM 722 C C . ILE A 1 93 ? -13.992 -16.947 2.402 1.00 98.00 93 ILE A C 1
ATOM 724 O O . ILE A 1 93 ? -13.889 -17.819 3.261 1.00 98.00 93 ILE A O 1
ATOM 728 N N . GLU A 1 94 ? -15.188 -16.505 2.019 1.00 97.94 94 GLU A N 1
ATOM 729 C CA . GLU A 1 94 ? -16.458 -17.009 2.560 1.00 97.94 94 GLU A CA 1
ATOM 730 C C . GLU A 1 94 ? -16.685 -18.487 2.204 1.00 97.94 94 GLU A C 1
ATOM 732 O O . GLU A 1 94 ? -17.108 -19.288 3.042 1.00 97.94 94 GLU A O 1
ATOM 737 N N . TYR A 1 95 ? -16.344 -18.888 0.981 1.00 98.06 95 TYR A N 1
ATOM 738 C CA . TYR A 1 95 ? -16.384 -20.280 0.552 1.00 98.06 95 TYR A CA 1
ATOM 739 C C . TYR A 1 95 ? -15.415 -21.137 1.370 1.00 98.06 95 TYR A C 1
ATOM 741 O O . TYR A 1 95 ? -15.813 -22.163 1.931 1.00 98.06 95 TYR A O 1
ATOM 749 N N . ALA A 1 96 ? -14.170 -20.681 1.518 1.00 97.38 96 ALA A N 1
ATOM 750 C CA . ALA A 1 96 ? -13.165 -21.328 2.351 1.00 97.38 96 ALA A CA 1
ATOM 751 C C . ALA A 1 96 ? -13.602 -21.396 3.823 1.00 97.38 96 ALA A C 1
ATOM 753 O O . ALA A 1 96 ? -13.417 -22.425 4.470 1.00 97.38 96 ALA A O 1
ATOM 754 N N . THR A 1 97 ? -14.278 -20.356 4.323 1.00 96.81 97 THR A N 1
ATOM 755 C CA . THR A 1 97 ? -14.888 -20.309 5.662 1.00 96.81 97 THR A CA 1
ATOM 756 C C . THR A 1 97 ? -15.896 -21.443 5.846 1.00 96.81 97 THR A C 1
ATOM 758 O O . THR A 1 97 ? -15.858 -22.164 6.844 1.00 96.81 97 THR A O 1
ATOM 761 N N . ASN A 1 98 ? -16.795 -21.628 4.876 1.00 96.81 98 ASN A N 1
ATOM 762 C CA . ASN A 1 98 ? -17.852 -22.639 4.937 1.00 96.81 98 ASN A CA 1
ATOM 763 C C . ASN A 1 98 ? -17.320 -24.067 4.776 1.00 96.81 98 ASN A C 1
ATOM 765 O O . ASN A 1 98 ? -17.851 -24.999 5.380 1.00 96.81 98 ASN A O 1
ATOM 769 N N . ARG A 1 99 ? -16.268 -24.243 3.974 1.00 96.19 99 ARG A N 1
ATOM 770 C CA . ARG A 1 99 ? -15.639 -25.543 3.703 1.00 96.19 99 ARG A CA 1
ATOM 771 C C . ARG A 1 99 ? -14.469 -25.866 4.633 1.00 96.19 99 ARG A C 1
ATOM 773 O O . ARG A 1 99 ? -13.954 -26.975 4.569 1.00 96.19 99 ARG A O 1
ATOM 780 N N . SER A 1 100 ? -14.084 -24.935 5.510 1.00 96.31 100 SER A N 1
ATOM 781 C CA . SER A 1 100 ? -12.910 -25.046 6.386 1.00 96.31 100 SER A CA 1
ATOM 782 C C . SER A 1 100 ? -11.613 -25.331 5.620 1.00 96.31 100 SER A C 1
ATOM 784 O O . SER A 1 100 ? -10.804 -26.158 6.034 1.00 96.31 100 SER A O 1
ATOM 786 N N . LEU A 1 101 ? -11.438 -24.645 4.488 1.00 97.19 101 LEU A N 1
ATOM 787 C CA . LEU A 1 101 ? -10.239 -24.735 3.655 1.00 97.19 101 LEU A CA 1
ATOM 788 C C . LEU A 1 101 ? -9.243 -23.638 4.041 1.00 97.19 101 LEU A C 1
ATOM 790 O O . LEU A 1 101 ? -9.696 -22.528 4.308 1.00 97.19 101 LEU A O 1
ATOM 794 N N . PRO A 1 102 ? -7.923 -23.903 4.025 1.00 96.94 102 PRO A N 1
ATOM 795 C CA . PRO A 1 102 ? -6.908 -22.856 4.075 1.00 96.94 102 PRO A CA 1
ATOM 796 C C . PRO A 1 102 ? -6.998 -21.950 2.834 1.00 96.94 102 PRO A C 1
ATOM 798 O O . PRO A 1 102 ? -7.334 -22.415 1.743 1.00 96.94 102 PRO A O 1
ATOM 801 N N . VAL A 1 103 ? -6.656 -20.671 2.997 1.00 98.19 103 VAL A N 1
ATOM 802 C CA . VAL A 1 103 ? -6.687 -19.656 1.935 1.00 98.19 103 VAL A CA 1
ATOM 803 C C . VAL A 1 103 ? -5.267 -19.215 1.603 1.00 98.19 103 VAL A C 1
ATOM 805 O O . VAL A 1 103 ? -4.494 -18.903 2.506 1.00 98.19 103 VAL A O 1
ATOM 808 N N . ILE A 1 104 ? -4.933 -19.127 0.317 1.00 98.25 104 ILE A N 1
ATOM 809 C CA . ILE A 1 104 ? -3.701 -18.501 -0.178 1.00 98.25 104 ILE A CA 1
ATOM 810 C C . ILE A 1 104 ? -4.074 -17.362 -1.132 1.00 98.25 104 ILE A C 1
ATOM 812 O O . ILE A 1 104 ? -4.849 -17.571 -2.056 1.00 98.25 104 ILE A O 1
ATOM 816 N N . ILE A 1 105 ? -3.537 -16.154 -0.951 1.00 97.81 105 ILE A N 1
ATOM 817 C CA . ILE A 1 105 ? -3.750 -15.035 -1.880 1.00 97.81 105 ILE A CA 1
ATOM 818 C C . ILE A 1 105 ? -2.411 -14.501 -2.372 1.00 97.81 105 ILE A C 1
ATOM 820 O O . ILE A 1 105 ? -1.672 -13.874 -1.620 1.00 97.81 105 ILE A O 1
ATOM 824 N N . VAL A 1 106 ? -2.113 -14.704 -3.653 1.00 97.31 106 VAL A N 1
ATOM 825 C CA . VAL A 1 106 ? -0.954 -14.117 -4.326 1.00 97.31 106 VAL A CA 1
ATOM 826 C C . VAL A 1 106 ? -1.305 -12.704 -4.776 1.00 97.31 106 VAL A C 1
ATOM 828 O O . VAL A 1 106 ? -2.094 -12.509 -5.696 1.00 97.31 106 VAL A O 1
ATOM 831 N N . CYS A 1 107 ? -0.721 -11.718 -4.110 1.00 95.44 107 CYS A N 1
ATOM 832 C CA . CYS A 1 107 ? -0.901 -10.300 -4.343 1.00 95.44 107 CYS A CA 1
ATOM 833 C C . CYS A 1 107 ? 0.077 -9.798 -5.403 1.00 95.44 107 CYS A C 1
ATOM 835 O O . CYS A 1 107 ? 1.289 -9.932 -5.276 1.00 95.44 107 CYS A O 1
ATOM 837 N N . ALA A 1 108 ? -0.450 -9.173 -6.441 1.00 92.44 108 ALA A N 1
ATOM 838 C CA . ALA A 1 108 ? 0.306 -8.496 -7.480 1.00 92.44 108 ALA A CA 1
ATOM 839 C C . ALA A 1 108 ? -0.519 -7.267 -7.815 1.00 92.44 108 ALA A C 1
ATOM 841 O O . ALA A 1 108 ? -1.581 -7.399 -8.413 1.00 92.44 108 ALA A O 1
ATOM 842 N N . SER A 1 109 ? -0.130 -6.099 -7.317 1.00 87.56 109 SER A N 1
ATOM 843 C CA . SER A 1 109 ? -0.995 -4.930 -7.369 1.00 87.56 109 SER A CA 1
ATOM 844 C C . SER A 1 109 ? -0.247 -3.611 -7.265 1.00 87.56 109 SER A C 1
ATOM 846 O O . SER A 1 109 ? 0.602 -3.421 -6.396 1.00 87.56 109 SER A O 1
ATOM 848 N N . GLY A 1 110 ? -0.659 -2.658 -8.097 1.00 76.75 110 GLY A N 1
ATOM 849 C CA . GLY A 1 110 ? -0.368 -1.237 -7.912 1.00 76.75 110 GLY A CA 1
ATOM 850 C C . GLY A 1 110 ? -1.248 -0.539 -6.860 1.00 76.75 110 GLY A C 1
ATOM 851 O O . GLY A 1 110 ? -1.049 0.649 -6.613 1.00 76.75 110 GLY A O 1
ATOM 852 N N . GLY A 1 111 ? -2.228 -1.231 -6.259 1.00 82.06 111 GLY A N 1
ATOM 853 C CA . GLY A 1 111 ? -3.139 -0.694 -5.244 1.00 82.06 111 GLY A CA 1
ATOM 854 C C . GLY A 1 111 ? -4.630 -0.871 -5.565 1.00 82.06 111 GLY A C 1
ATOM 855 O O . GLY A 1 111 ? -5.048 -1.793 -6.263 1.00 82.06 111 GLY A O 1
ATOM 856 N N . ALA A 1 112 ? -5.465 0.010 -5.013 1.00 81.25 112 ALA A N 1
ATOM 857 C CA . ALA A 1 112 ? -6.909 0.025 -5.269 1.00 81.25 112 ALA A CA 1
ATOM 858 C C . ALA A 1 112 ? -7.223 0.546 -6.691 1.00 81.25 112 ALA A C 1
ATOM 860 O O . ALA A 1 112 ? -6.501 1.395 -7.216 1.00 81.25 112 ALA A O 1
ATOM 861 N N . ARG A 1 113 ? -8.298 0.053 -7.323 1.00 84.31 113 ARG A N 1
ATOM 862 C CA . ARG A 1 113 ? -8.742 0.478 -8.659 1.00 84.31 113 ARG A CA 1
ATOM 863 C C . ARG A 1 113 ? -9.471 1.814 -8.616 1.00 84.31 113 ARG A C 1
ATOM 865 O O . ARG A 1 113 ? -10.649 1.900 -8.277 1.00 84.31 113 ARG A O 1
ATOM 872 N N . MET A 1 114 ? -8.766 2.859 -9.030 1.00 75.69 114 MET A N 1
ATOM 873 C CA . MET A 1 114 ? -9.268 4.232 -8.987 1.00 75.69 114 MET A CA 1
ATOM 874 C C . MET A 1 114 ? -10.504 4.467 -9.871 1.00 75.69 114 MET A C 1
ATOM 876 O O . MET A 1 114 ? -11.341 5.281 -9.498 1.00 75.69 114 MET A O 1
ATOM 880 N N . GLN A 1 115 ? -10.660 3.735 -10.984 1.00 78.88 115 GLN A N 1
ATOM 881 C CA . GLN A 1 115 ? -11.801 3.851 -11.913 1.00 78.88 115 GLN A CA 1
ATOM 882 C C . GLN A 1 115 ? -13.139 3.442 -11.290 1.00 78.88 115 GLN A C 1
ATOM 884 O O . GLN A 1 115 ? -14.189 3.747 -11.833 1.00 78.88 115 GLN A O 1
ATOM 889 N N . GLU A 1 116 ? -13.107 2.764 -10.144 1.00 79.62 116 GLU A N 1
ATOM 890 C CA . GLU A 1 116 ? -14.307 2.392 -9.393 1.00 79.62 116 GLU A CA 1
ATOM 891 C C . GLU A 1 116 ? -14.435 3.193 -8.084 1.00 79.62 116 GLU A C 1
ATOM 893 O O . GLU A 1 116 ? -15.361 2.992 -7.297 1.00 79.62 116 GLU A O 1
ATOM 898 N N . GLY A 1 117 ? -13.507 4.121 -7.833 1.00 68.44 117 GLY A N 1
ATOM 899 C CA . GLY A 1 117 ? -13.549 5.050 -6.710 1.00 68.44 117 GLY A CA 1
ATOM 900 C C . GLY A 1 117 ? -13.671 4.368 -5.344 1.00 68.44 117 GLY A C 1
ATOM 901 O O . GLY A 1 117 ? -12.943 3.434 -5.003 1.00 68.44 117 GLY A O 1
ATOM 902 N N . SER A 1 118 ? -14.600 4.855 -4.523 1.00 77.19 118 SER A N 1
ATOM 903 C CA . SER A 1 118 ? -14.839 4.332 -3.174 1.00 77.19 118 SER A CA 1
ATOM 904 C C . SER A 1 118 ? -15.309 2.878 -3.167 1.00 77.19 118 SER A C 1
ATOM 906 O O . SER A 1 118 ? -15.032 2.180 -2.194 1.00 77.19 118 SER A O 1
ATOM 908 N N . LEU A 1 119 ? -15.950 2.397 -4.239 1.00 78.94 119 LEU A N 1
ATOM 909 C CA . LEU A 1 119 ? -16.396 1.006 -4.339 1.00 78.94 119 LEU A CA 1
ATOM 910 C C . LEU A 1 119 ? -15.210 0.043 -4.299 1.00 78.94 119 LEU A C 1
ATOM 912 O O . LEU A 1 119 ? -15.303 -1.003 -3.662 1.00 78.94 119 LEU A O 1
ATOM 916 N N . SER A 1 120 ? -14.076 0.443 -4.880 1.00 79.06 120 SER A N 1
ATOM 917 C CA . SER A 1 120 ? -12.808 -0.281 -4.790 1.00 79.06 120 SER A CA 1
ATOM 918 C C . SER A 1 120 ? -12.210 -0.235 -3.376 1.00 79.06 120 SER A C 1
ATOM 920 O O . SER A 1 120 ? -11.820 -1.268 -2.838 1.00 79.06 120 SER A O 1
ATOM 922 N N . LEU A 1 121 ? -12.184 0.928 -2.715 1.00 78.94 121 LEU A N 1
ATOM 923 C CA . LEU A 1 121 ? -11.656 1.042 -1.345 1.00 78.94 121 LEU A CA 1
ATOM 924 C C . LEU A 1 121 ? -12.501 0.273 -0.325 1.00 78.94 121 LEU A C 1
ATOM 926 O O . LEU A 1 121 ? -11.957 -0.338 0.592 1.00 78.94 121 LEU A O 1
ATOM 930 N N . MET A 1 122 ? -13.824 0.258 -0.493 1.00 85.06 122 MET A N 1
ATOM 931 C CA . MET A 1 122 ? -14.729 -0.519 0.356 1.00 85.06 122 MET A CA 1
ATOM 932 C C . MET A 1 122 ? -14.438 -2.016 0.285 1.00 85.06 122 MET A C 1
ATOM 934 O O . MET A 1 122 ? -14.677 -2.715 1.269 1.00 85.06 122 MET A O 1
ATOM 938 N N . GLN A 1 123 ? -13.841 -2.503 -0.807 1.00 89.88 123 GLN A N 1
ATOM 939 C CA . GLN A 1 123 ? -13.381 -3.887 -0.874 1.00 89.88 123 GLN A CA 1
ATOM 940 C C . GLN A 1 123 ? -12.287 -4.180 0.149 1.00 89.88 123 GLN A C 1
ATOM 942 O O . GLN A 1 123 ? -12.252 -5.285 0.675 1.00 89.88 123 GLN A O 1
ATOM 947 N N . MET A 1 124 ? -11.455 -3.199 0.526 1.00 88.00 124 MET A N 1
ATOM 948 C CA . MET A 1 124 ? -10.491 -3.379 1.617 1.00 88.00 124 MET A CA 1
ATOM 949 C C . MET A 1 124 ? -11.221 -3.751 2.901 1.00 88.00 124 MET A C 1
ATOM 951 O O . MET A 1 124 ? -10.872 -4.740 3.533 1.00 88.00 124 MET A O 1
ATOM 955 N N . ALA A 1 125 ? -12.255 -2.988 3.266 1.00 85.12 125 ALA A N 1
ATOM 956 C CA . ALA A 1 125 ? -13.049 -3.242 4.464 1.00 85.12 125 ALA A CA 1
ATOM 957 C C . ALA A 1 125 ? -13.842 -4.552 4.350 1.00 85.12 125 ALA A C 1
ATOM 959 O O . ALA A 1 125 ? -13.876 -5.324 5.304 1.00 85.12 125 ALA A O 1
ATOM 960 N N . LYS A 1 126 ? -14.429 -4.826 3.179 1.00 93.25 126 LYS A N 1
ATOM 961 C CA . LYS A 1 126 ? -15.193 -6.047 2.907 1.00 93.25 126 LYS A CA 1
ATOM 962 C C . LYS A 1 126 ? -14.332 -7.297 3.057 1.00 93.25 126 LYS A C 1
ATOM 964 O O . LYS A 1 126 ? -14.676 -8.183 3.837 1.00 93.25 126 LYS A O 1
ATOM 969 N N . ILE A 1 127 ? -13.181 -7.321 2.388 1.00 94.19 127 ILE A N 1
ATOM 970 C CA . ILE A 1 127 ? -12.226 -8.417 2.503 1.00 94.19 127 ILE A CA 1
ATOM 971 C C . ILE A 1 127 ? -11.690 -8.483 3.934 1.00 94.19 127 ILE A C 1
ATOM 973 O O . ILE A 1 127 ? -11.675 -9.560 4.507 1.00 94.19 127 ILE A O 1
ATOM 977 N N . SER A 1 128 ? -11.338 -7.352 4.559 1.00 91.06 128 SER A N 1
ATOM 978 C CA . SER A 1 128 ? -10.863 -7.338 5.954 1.00 91.06 128 SER A CA 1
ATOM 979 C C . SER A 1 128 ? -11.881 -7.945 6.915 1.00 91.06 128 SER A C 1
ATOM 981 O O . SER A 1 128 ? -11.500 -8.687 7.814 1.00 91.06 128 SER A O 1
ATOM 983 N N . SER A 1 129 ? -13.170 -7.664 6.718 1.00 91.31 129 SER A N 1
ATOM 984 C CA . SER A 1 129 ? -14.253 -8.227 7.524 1.00 91.31 129 SER A CA 1
ATOM 985 C C . SER A 1 129 ? -14.406 -9.729 7.294 1.00 91.31 129 SER A C 1
ATOM 987 O O . SER A 1 129 ? -14.519 -10.484 8.259 1.00 91.31 129 SER A O 1
ATOM 989 N N . ALA A 1 130 ? -14.377 -10.181 6.038 1.00 94.75 130 ALA A N 1
ATOM 990 C CA . ALA A 1 130 ? -14.432 -11.603 5.709 1.00 94.75 130 ALA A CA 1
ATOM 991 C C . ALA A 1 130 ? -13.212 -12.353 6.271 1.00 94.75 130 ALA A C 1
ATOM 993 O O . ALA A 1 130 ? -13.358 -13.390 6.914 1.00 94.75 130 ALA A O 1
ATOM 994 N N . SER A 1 131 ? -12.014 -11.783 6.117 1.00 91.44 131 SER A N 1
ATOM 995 C CA . SER A 1 131 ? -10.765 -12.280 6.698 1.00 91.44 131 SER A CA 1
ATOM 996 C C . SER A 1 131 ? -10.813 -12.300 8.225 1.00 91.44 131 SER A C 1
ATOM 998 O O . SER A 1 131 ? -10.297 -13.236 8.833 1.00 91.44 131 SER A O 1
ATOM 1000 N N . TYR A 1 132 ? -11.424 -11.298 8.864 1.00 90.94 132 TYR A N 1
ATOM 1001 C CA . TYR A 1 132 ? -11.598 -11.269 10.316 1.00 90.94 132 TYR A CA 1
ATOM 1002 C C . TYR A 1 132 ? -12.485 -12.421 10.787 1.00 90.94 132 TYR A C 1
ATOM 1004 O O . TYR A 1 132 ? -12.119 -13.121 11.730 1.00 90.94 132 TYR A O 1
ATOM 1012 N N . ASP A 1 133 ? -13.618 -12.658 10.127 1.00 89.69 133 ASP A N 1
ATOM 1013 C CA . ASP A 1 133 ? -14.521 -13.757 10.467 1.00 89.69 133 ASP A CA 1
ATOM 1014 C C . ASP A 1 133 ? -13.870 -15.127 10.220 1.00 89.69 133 ASP A C 1
ATOM 1016 O O . ASP A 1 133 ? -13.919 -16.006 11.088 1.00 89.69 133 ASP A O 1
ATOM 1020 N N . TYR A 1 134 ? -13.193 -15.286 9.082 1.00 94.38 134 TYR A N 1
ATOM 1021 C CA . TYR A 1 134 ? -12.444 -16.487 8.711 1.00 94.38 134 TYR A CA 1
ATOM 1022 C C . TYR A 1 134 ? -11.353 -16.839 9.744 1.00 94.38 134 TYR A C 1
ATOM 1024 O O . TYR A 1 134 ? -11.322 -17.958 10.266 1.00 94.38 134 TYR A O 1
ATOM 1032 N N . GLN A 1 135 ? -10.515 -15.870 10.124 1.00 88.94 135 GLN A N 1
ATOM 1033 C CA . GLN A 1 135 ? -9.410 -16.086 11.068 1.00 88.94 135 GLN A CA 1
ATOM 1034 C C . GLN A 1 135 ? -9.898 -16.141 12.521 1.00 88.94 135 GLN A C 1
ATOM 1036 O O . GLN A 1 135 ? -9.539 -17.036 13.280 1.00 88.94 135 GLN A O 1
ATOM 1041 N N . THR A 1 136 ? -10.763 -15.217 12.940 1.00 80.00 136 THR A N 1
ATOM 1042 C CA . THR A 1 136 ? -11.108 -15.047 14.362 1.00 80.00 136 THR A CA 1
ATOM 1043 C C . THR A 1 136 ? -12.255 -15.951 14.796 1.00 80.00 136 THR A C 1
ATOM 1045 O O . THR A 1 136 ? -12.178 -16.586 15.851 1.00 80.00 136 THR A O 1
ATOM 1048 N N . LYS A 1 137 ? -13.334 -16.032 14.003 1.00 81.00 137 LYS A N 1
ATOM 1049 C CA . LYS A 1 137 ? -14.516 -16.829 14.374 1.00 81.00 137 LYS A CA 1
ATOM 1050 C C . LYS A 1 137 ? -14.331 -18.304 14.037 1.00 81.00 137 LYS A C 1
ATOM 1052 O O . LYS A 1 137 ? -14.769 -19.152 14.815 1.00 81.00 137 LYS A O 1
ATOM 1057 N N . LYS A 1 138 ? -13.710 -18.618 12.894 1.00 87.88 138 LYS A N 1
ATOM 1058 C CA . LYS A 1 138 ? -13.510 -20.006 12.437 1.00 87.88 138 LYS A CA 1
ATOM 1059 C C . LYS A 1 138 ? -12.111 -20.566 12.684 1.00 87.88 138 LYS A C 1
ATOM 1061 O O . LYS A 1 138 ? -11.980 -21.786 12.665 1.00 87.88 138 LYS A O 1
ATOM 1066 N N . LYS A 1 139 ? -11.114 -19.728 13.000 1.00 89.56 139 LYS A N 1
ATOM 1067 C CA . LYS A 1 139 ? -9.727 -20.152 13.287 1.00 89.56 139 LYS A CA 1
ATOM 1068 C C . LYS A 1 139 ? -9.082 -20.910 12.125 1.00 89.56 139 LYS A C 1
ATOM 1070 O O . LYS A 1 139 ? -8.382 -21.898 12.337 1.00 89.56 139 LYS A O 1
ATOM 1075 N N . LEU A 1 140 ? -9.369 -20.458 10.907 1.00 92.12 140 LEU A N 1
ATOM 1076 C CA . LEU A 1 140 ? -8.832 -21.016 9.671 1.00 92.12 140 LEU A CA 1
ATOM 1077 C C . LEU A 1 14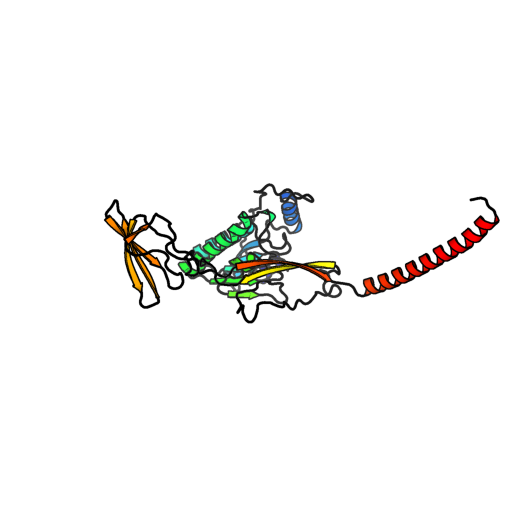0 ? -7.612 -20.215 9.207 1.00 92.12 140 LEU A C 1
ATOM 1079 O O . LEU A 1 140 ? -7.430 -19.069 9.602 1.00 92.12 140 LEU A O 1
ATOM 1083 N N . PHE A 1 141 ? -6.780 -20.845 8.380 1.00 94.06 141 PHE A N 1
ATOM 1084 C CA . PHE A 1 141 ? -5.429 -20.381 8.070 1.00 94.06 141 PHE A CA 1
ATOM 1085 C C . PHE A 1 141 ? -5.355 -19.602 6.749 1.00 94.06 141 PHE A C 1
ATOM 1087 O O . PHE A 1 141 ? -5.802 -20.112 5.719 1.00 94.06 141 PHE A O 1
ATOM 1094 N N . TYR A 1 142 ? -4.803 -18.389 6.762 1.00 96.75 142 TYR A N 1
ATOM 1095 C CA . TYR A 1 142 ? -4.675 -17.495 5.608 1.00 96.75 142 TYR A CA 1
ATOM 1096 C C . TYR A 1 142 ? -3.205 -17.134 5.315 1.00 96.75 142 TYR A C 1
ATOM 1098 O O . TYR A 1 142 ? -2.507 -16.565 6.149 1.00 96.75 142 TYR A O 1
ATOM 1106 N N . VAL A 1 143 ? -2.737 -17.407 4.093 1.00 96.81 143 VAL A N 1
ATOM 1107 C CA . VAL A 1 143 ? -1.423 -16.994 3.578 1.00 96.81 143 VAL A CA 1
ATOM 1108 C C . VAL A 1 143 ? -1.576 -15.916 2.500 1.00 96.81 143 VAL A C 1
ATOM 1110 O O . VAL A 1 143 ? -2.296 -16.106 1.527 1.00 96.81 143 VAL A O 1
ATOM 1113 N N . SER A 1 144 ? -0.855 -14.805 2.615 1.00 95.88 144 SER A N 1
ATOM 1114 C CA . SER A 1 144 ? -0.700 -13.774 1.583 1.00 95.88 144 SER A CA 1
ATOM 1115 C C . SER A 1 144 ? 0.686 -13.880 0.938 1.00 95.88 144 SER A C 1
ATOM 1117 O O . SER A 1 144 ? 1.673 -14.057 1.644 1.00 95.88 144 SER A O 1
ATOM 1119 N N . ILE A 1 145 ? 0.794 -13.780 -0.388 1.00 96.06 145 ILE A N 1
ATOM 1120 C CA . ILE A 1 145 ? 2.059 -13.824 -1.138 1.00 96.06 145 ILE A CA 1
ATOM 1121 C C . ILE A 1 145 ? 2.203 -12.544 -1.974 1.00 96.06 145 ILE A C 1
ATOM 1123 O O . ILE A 1 145 ? 1.616 -12.434 -3.036 1.00 96.06 145 ILE A O 1
ATOM 1127 N N . LEU A 1 146 ? 2.978 -11.567 -1.520 1.00 93.94 146 LEU A N 1
ATOM 1128 C CA . LEU A 1 146 ? 3.271 -10.292 -2.175 1.00 93.94 146 LEU A CA 1
ATOM 1129 C C . LEU A 1 146 ? 4.258 -10.472 -3.328 1.00 93.94 146 LEU A C 1
ATOM 1131 O O . LEU A 1 146 ? 5.344 -11.007 -3.150 1.00 93.94 146 LEU A O 1
ATOM 1135 N N . THR A 1 147 ? 3.927 -9.964 -4.501 1.00 91.25 147 THR A N 1
ATOM 1136 C CA . THR A 1 147 ? 4.759 -10.042 -5.709 1.00 91.25 147 THR A CA 1
ATOM 1137 C C . THR A 1 147 ? 5.092 -8.638 -6.223 1.00 91.25 147 THR A C 1
ATOM 1139 O O . THR A 1 147 ? 4.745 -7.644 -5.583 1.00 91.25 147 THR A O 1
ATOM 1142 N N . SER A 1 148 ? 5.844 -8.517 -7.323 1.00 83.50 148 SER A N 1
ATOM 1143 C CA . SER A 1 148 ? 6.316 -7.217 -7.817 1.00 83.50 148 SER A CA 1
ATOM 1144 C C . SER A 1 148 ? 5.361 -6.668 -8.868 1.00 83.50 148 SER A C 1
ATOM 1146 O O . SER A 1 148 ? 5.234 -7.302 -9.918 1.00 83.50 148 SER A O 1
ATOM 1148 N N . PRO A 1 149 ? 4.776 -5.478 -8.666 1.00 84.00 149 PRO A N 1
ATOM 1149 C CA . PRO A 1 149 ? 4.695 -4.698 -7.425 1.00 84.00 149 PRO A CA 1
ATOM 1150 C C . PRO A 1 149 ? 3.554 -5.165 -6.497 1.00 84.00 149 PRO A C 1
ATOM 1152 O O . PRO A 1 149 ? 2.582 -5.752 -6.963 1.00 84.00 149 PRO A O 1
ATOM 1155 N N . THR A 1 150 ? 3.645 -4.877 -5.193 1.00 86.12 150 THR A N 1
ATOM 1156 C CA . THR A 1 150 ? 2.513 -4.956 -4.248 1.00 86.12 150 THR A CA 1
ATOM 1157 C C . THR A 1 150 ? 2.493 -3.704 -3.389 1.00 86.12 150 THR A C 1
ATOM 1159 O O . THR A 1 150 ? 3.221 -3.590 -2.401 1.00 86.12 150 THR A O 1
ATOM 1162 N N . THR A 1 151 ? 1.668 -2.741 -3.776 1.00 81.06 151 THR A N 1
ATOM 1163 C CA . THR A 1 151 ? 1.610 -1.415 -3.156 1.00 81.06 151 THR A CA 1
ATOM 1164 C C . THR A 1 151 ? 0.182 -1.023 -2.767 1.00 81.06 151 THR A C 1
ATOM 1166 O O . THR A 1 151 ? -0.805 -1.683 -3.105 1.00 81.06 151 THR A O 1
ATOM 1169 N N . GLY A 1 152 ? 0.055 0.083 -2.030 1.00 72.12 152 GLY A N 1
ATOM 1170 C CA . GLY A 1 152 ? -1.225 0.759 -1.827 1.00 72.12 152 GLY A CA 1
ATOM 1171 C C . GLY A 1 152 ? -2.262 -0.070 -1.066 1.00 72.12 152 GLY A C 1
ATOM 1172 O O . GLY A 1 152 ? -1.951 -0.709 -0.065 1.00 72.12 152 GLY A O 1
ATOM 1173 N N . GLY A 1 153 ? -3.518 -0.021 -1.521 1.00 74.50 153 GLY A N 1
ATOM 1174 C CA . GLY A 1 153 ? -4.666 -0.612 -0.823 1.00 74.50 153 GLY A CA 1
ATOM 1175 C C . GLY A 1 153 ? -4.570 -2.123 -0.619 1.00 74.50 153 GLY A C 1
ATOM 1176 O O . GLY A 1 153 ? -5.047 -2.621 0.394 1.00 74.50 153 GLY A O 1
ATOM 1177 N N . VAL A 1 154 ? -3.902 -2.844 -1.521 1.00 84.06 154 VAL A N 1
ATOM 1178 C CA . VAL A 1 154 ? -3.661 -4.285 -1.359 1.00 84.06 154 VAL A CA 1
ATOM 1179 C C . VAL A 1 154 ? -2.670 -4.528 -0.221 1.00 84.06 154 VAL A C 1
ATOM 1181 O O . VAL A 1 154 ? -2.979 -5.285 0.694 1.00 84.06 154 VAL A O 1
ATOM 1184 N N . THR A 1 155 ? -1.550 -3.799 -0.190 1.00 82.06 155 THR A N 1
ATOM 1185 C CA . THR A 1 155 ? -0.606 -3.793 0.944 1.00 82.06 155 THR A CA 1
ATOM 1186 C C . THR A 1 155 ? -1.273 -3.327 2.239 1.00 82.06 155 THR A C 1
ATOM 1188 O O . THR A 1 155 ? -0.962 -3.833 3.300 1.00 82.06 155 THR A O 1
ATOM 1191 N N . ALA A 1 156 ? -2.206 -2.379 2.194 1.00 77.62 156 ALA A N 1
ATOM 1192 C CA . ALA A 1 156 ? -2.885 -1.865 3.386 1.00 77.62 156 ALA A CA 1
ATOM 1193 C C . ALA A 1 156 ? -4.103 -2.700 3.834 1.00 77.62 156 ALA A C 1
ATOM 1195 O O . ALA A 1 156 ? -4.753 -2.337 4.813 1.00 77.62 156 ALA A O 1
ATOM 1196 N N . SER A 1 157 ? -4.447 -3.776 3.121 1.00 86.50 157 SER A N 1
ATOM 1197 C CA . SER A 1 157 ? -5.582 -4.649 3.439 1.00 86.50 157 SER A CA 1
ATOM 1198 C C . SER A 1 157 ? -5.164 -6.112 3.358 1.00 86.50 157 SER A C 1
ATOM 1200 O O . SER A 1 157 ? -4.192 -6.489 4.000 1.00 86.50 157 SER A O 1
ATOM 1202 N N . PHE A 1 158 ? -5.863 -6.940 2.584 1.00 90.94 158 PHE A N 1
ATOM 1203 C CA . PHE A 1 158 ? -5.692 -8.390 2.548 1.00 90.94 158 PHE A CA 1
ATOM 1204 C C . PHE A 1 158 ? -4.249 -8.827 2.283 1.00 90.94 158 PHE A C 1
ATOM 1206 O O . PHE A 1 158 ? -3.790 -9.781 2.902 1.00 90.94 158 PHE A O 1
ATOM 1213 N N . GLY A 1 159 ? -3.475 -8.054 1.513 1.00 89.25 159 GLY A N 1
ATOM 1214 C CA . GLY A 1 159 ? -2.042 -8.292 1.349 1.00 89.25 159 GLY A CA 1
ATOM 1215 C C . GLY A 1 159 ? -1.272 -8.378 2.674 1.00 89.25 159 GLY A C 1
ATOM 1216 O O . GLY A 1 159 ? -0.363 -9.194 2.784 1.00 89.25 159 GLY A O 1
ATOM 1217 N N . MET A 1 160 ? -1.662 -7.618 3.701 1.00 87.19 160 MET A N 1
ATOM 1218 C CA . MET A 1 160 ? -1.062 -7.628 5.045 1.00 87.19 160 MET A CA 1
ATOM 1219 C C . MET A 1 160 ? -1.965 -8.215 6.141 1.00 87.19 160 MET A C 1
ATOM 1221 O O . MET A 1 160 ? -1.627 -8.110 7.318 1.00 87.19 160 MET A O 1
ATOM 1225 N N . LEU A 1 161 ? -3.106 -8.819 5.792 1.00 88.69 161 LEU A N 1
ATOM 1226 C CA . LEU A 1 161 ? -4.027 -9.428 6.768 1.00 88.69 161 LEU A CA 1
ATOM 1227 C C . LEU A 1 161 ? -3.924 -10.955 6.837 1.00 88.69 161 LEU A C 1
ATOM 1229 O O . LEU A 1 161 ? -4.743 -11.570 7.517 1.00 88.69 161 LEU A O 1
ATOM 1233 N N . GLY A 1 162 ? -2.966 -11.552 6.124 1.00 88.38 162 GLY A N 1
ATOM 1234 C CA . GLY A 1 162 ? -2.651 -12.976 6.238 1.00 88.38 162 GLY A CA 1
ATOM 1235 C C . GLY A 1 162 ? -2.063 -13.337 7.598 1.00 88.38 162 GLY A C 1
ATOM 1236 O O . GLY A 1 162 ? -1.262 -12.576 8.141 1.00 88.38 162 GLY A O 1
ATOM 1237 N N . ASP A 1 163 ? -2.388 -14.535 8.094 1.00 85.88 163 ASP A N 1
ATOM 1238 C CA . ASP A 1 163 ? -1.682 -15.174 9.211 1.00 85.88 163 ASP A CA 1
ATOM 1239 C C . ASP A 1 163 ? -0.190 -15.350 8.872 1.00 85.88 163 ASP A C 1
ATOM 1241 O O . ASP A 1 163 ? 0.679 -15.207 9.734 1.00 85.88 163 ASP A O 1
ATOM 1245 N N . ILE A 1 164 ? 0.113 -15.632 7.596 1.00 87.94 164 ILE A N 1
ATOM 1246 C CA . ILE A 1 164 ? 1.469 -15.608 7.032 1.00 87.94 164 ILE A CA 1
ATOM 1247 C C . ILE A 1 164 ? 1.500 -14.699 5.805 1.00 87.94 164 ILE A C 1
ATOM 1249 O O . ILE A 1 164 ? 0.682 -14.845 4.906 1.00 87.94 164 ILE A O 1
ATOM 1253 N N . ILE A 1 165 ? 2.482 -13.797 5.731 1.00 92.62 165 ILE A N 1
ATOM 1254 C CA . ILE A 1 165 ? 2.712 -12.910 4.583 1.00 92.62 165 ILE A CA 1
ATOM 1255 C C . ILE A 1 165 ? 4.101 -13.213 4.005 1.00 92.62 165 ILE A C 1
ATOM 1257 O O . ILE A 1 165 ? 5.113 -13.062 4.686 1.00 92.62 165 ILE A O 1
ATOM 1261 N N . ILE A 1 166 ? 4.153 -13.657 2.754 1.00 89.88 166 ILE A N 1
ATOM 1262 C CA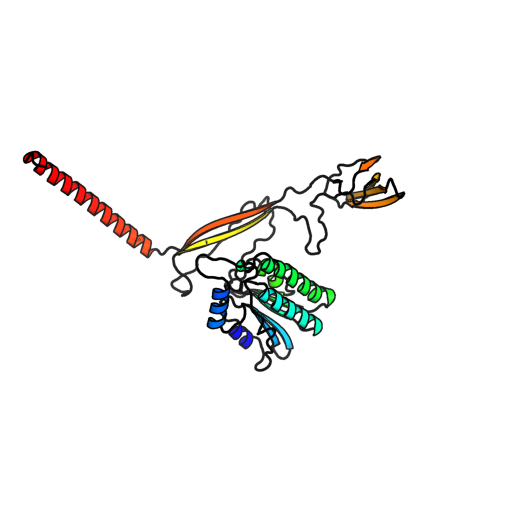 . ILE A 1 166 ? 5.359 -14.029 2.005 1.00 89.88 166 ILE A CA 1
ATOM 1263 C C . ILE A 1 166 ? 5.580 -12.959 0.936 1.00 89.88 166 ILE A C 1
ATOM 1265 O O . ILE A 1 166 ? 4.621 -12.571 0.300 1.00 89.88 166 ILE A O 1
ATOM 1269 N N . ALA A 1 167 ? 6.798 -12.474 0.700 1.00 90.69 167 ALA A N 1
ATOM 1270 C CA . ALA A 1 167 ? 7.097 -11.576 -0.422 1.00 90.69 167 ALA A CA 1
ATOM 1271 C C . ALA A 1 167 ? 8.044 -12.259 -1.416 1.00 90.69 167 ALA A C 1
ATOM 1273 O O . ALA A 1 167 ? 9.000 -12.914 -0.999 1.00 90.69 167 ALA A O 1
ATOM 1274 N N . GLU A 1 168 ? 7.803 -12.115 -2.716 1.00 86.44 168 GLU A N 1
ATOM 1275 C CA . GLU A 1 168 ? 8.706 -12.607 -3.749 1.00 86.44 168 GLU A CA 1
ATOM 1276 C C . GLU A 1 168 ? 10.008 -11.788 -3.805 1.00 86.44 168 GLU A C 1
ATOM 1278 O O . GLU A 1 168 ? 10.100 -10.669 -3.294 1.00 86.44 168 GLU A O 1
ATOM 1283 N N . PRO A 1 169 ? 11.058 -12.319 -4.445 1.00 77.06 169 PRO A N 1
ATOM 1284 C CA . PRO A 1 169 ? 12.283 -11.556 -4.666 1.00 77.06 169 PRO A CA 1
ATOM 1285 C C . PRO A 1 169 ? 12.077 -10.324 -5.584 1.00 77.06 169 PRO A C 1
ATOM 1287 O O . PRO A 1 169 ? 11.398 -10.415 -6.604 1.00 77.06 169 PRO A O 1
ATOM 1290 N N . ASN A 1 170 ? 12.745 -9.192 -5.289 1.00 66.62 170 ASN A N 1
ATOM 1291 C CA . ASN A 1 170 ? 12.772 -7.939 -6.088 1.00 66.62 170 ASN A CA 1
ATOM 1292 C C . ASN A 1 170 ? 11.418 -7.242 -6.289 1.00 66.62 170 ASN A C 1
ATOM 1294 O O . ASN A 1 170 ? 11.167 -6.586 -7.309 1.00 66.62 170 ASN A O 1
ATOM 1298 N N . THR A 1 171 ? 10.544 -7.383 -5.301 1.00 68.75 171 THR A N 1
ATOM 1299 C CA . THR A 1 171 ? 9.194 -6.849 -5.363 1.00 68.75 171 THR A CA 1
ATOM 1300 C C . THR A 1 171 ? 9.123 -5.403 -4.916 1.00 68.75 171 THR A C 1
ATOM 1302 O O . THR A 1 171 ? 9.539 -5.079 -3.805 1.00 68.75 171 THR A O 1
ATOM 1305 N N . TYR A 1 172 ? 8.567 -4.530 -5.758 1.00 66.50 172 TYR A N 1
ATOM 1306 C CA . TYR A 1 172 ? 8.275 -3.152 -5.372 1.00 66.50 172 TYR A CA 1
ATOM 1307 C C . TYR A 1 172 ? 7.081 -3.139 -4.413 1.00 66.50 172 TYR A C 1
ATOM 1309 O O . TYR A 1 172 ? 5.926 -3.212 -4.831 1.00 66.50 172 TYR A O 1
ATOM 1317 N N . ILE A 1 173 ? 7.392 -3.099 -3.117 1.00 70.50 173 ILE A N 1
ATOM 1318 C CA . ILE A 1 173 ? 6.436 -3.051 -2.011 1.00 70.50 173 ILE A CA 1
ATOM 1319 C C . ILE A 1 173 ? 6.743 -1.798 -1.213 1.00 70.50 173 ILE A C 1
ATOM 1321 O O . ILE A 1 173 ? 7.838 -1.653 -0.672 1.00 70.50 173 ILE A O 1
ATOM 1325 N N . ALA A 1 174 ? 5.792 -0.878 -1.150 1.00 62.53 174 ALA A N 1
ATOM 1326 C CA . ALA A 1 174 ? 6.007 0.406 -0.508 1.00 62.53 174 ALA A CA 1
ATOM 1327 C C . ALA A 1 174 ? 4.898 0.686 0.504 1.00 62.53 174 ALA A C 1
ATOM 1329 O O . ALA A 1 174 ? 3.725 0.814 0.151 1.00 62.53 174 ALA A O 1
ATOM 1330 N N . PHE A 1 175 ? 5.315 0.773 1.768 1.00 67.56 175 PHE A N 1
ATOM 1331 C CA . PHE A 1 175 ? 4.542 1.232 2.917 1.00 67.56 175 PHE A CA 1
ATOM 1332 C C . PHE A 1 175 ? 5.526 1.636 4.027 1.00 67.56 175 PHE A C 1
ATOM 1334 O O . PHE A 1 175 ? 6.464 0.891 4.306 1.00 67.56 175 PHE A O 1
ATOM 1341 N N . ALA A 1 176 ? 5.340 2.788 4.675 1.00 61.81 176 ALA A N 1
ATOM 1342 C CA . ALA A 1 176 ? 6.165 3.196 5.815 1.00 61.81 176 ALA A CA 1
ATOM 1343 C C . ALA A 1 176 ? 5.301 3.294 7.079 1.00 61.81 176 ALA A C 1
ATOM 1345 O O . ALA A 1 176 ? 4.401 4.127 7.170 1.00 61.81 176 ALA A O 1
ATOM 1346 N N . GLY A 1 177 ? 5.569 2.401 8.038 1.00 62.69 177 GLY A N 1
ATOM 1347 C CA . GLY A 1 177 ? 4.863 2.323 9.319 1.00 62.69 177 GLY A CA 1
ATOM 1348 C C . GLY A 1 177 ? 5.244 3.432 10.312 1.00 62.69 177 GLY A C 1
ATOM 1349 O O . GLY A 1 177 ? 5.949 4.383 9.991 1.00 62.69 177 GLY A O 1
ATOM 1350 N N . THR A 1 178 ? 4.784 3.312 11.562 1.00 66.94 178 THR A N 1
ATOM 1351 C CA . THR A 1 178 ? 5.012 4.341 12.601 1.00 66.94 178 THR A CA 1
ATOM 1352 C C . THR A 1 178 ? 6.459 4.308 13.134 1.00 66.94 178 THR A C 1
ATOM 1354 O O . THR A 1 178 ? 6.917 3.251 13.558 1.00 66.94 178 THR A O 1
ATOM 1357 N N . VAL A 1 179 ? 7.165 5.451 13.193 1.00 78.19 179 VAL A N 1
ATOM 1358 C CA . VAL A 1 179 ? 8.559 5.579 13.702 1.00 78.19 179 VAL A CA 1
ATOM 1359 C C . VAL A 1 179 ? 8.717 6.684 14.773 1.00 78.19 179 VAL A C 1
ATOM 1361 O O . VAL A 1 179 ? 7.882 7.592 14.831 1.00 78.19 179 VAL A O 1
ATOM 1364 N N . PRO A 1 180 ? 9.764 6.662 15.639 1.00 81.00 180 PRO A N 1
ATOM 1365 C CA . PRO A 1 180 ? 9.996 7.710 16.642 1.00 81.00 180 PRO A CA 1
ATOM 1366 C C . PRO A 1 180 ? 10.254 9.093 16.022 1.00 81.00 180 PRO A C 1
ATOM 1368 O O . PRO A 1 180 ? 11.353 9.387 15.551 1.00 81.00 180 PRO A O 1
ATOM 1371 N N . GLY A 1 181 ? 9.258 9.977 16.083 1.00 77.88 181 GLY A N 1
ATOM 1372 C CA . GLY A 1 181 ? 9.291 11.267 15.382 1.00 77.88 181 GLY A CA 1
ATOM 1373 C C . GLY A 1 181 ? 10.353 12.275 15.848 1.00 77.88 181 GLY A C 1
ATOM 1374 O O . GLY A 1 181 ? 10.633 13.210 15.112 1.00 77.88 181 GLY A O 1
ATOM 1375 N N . GLN A 1 182 ? 10.957 12.115 17.037 1.00 81.56 182 GLN A N 1
ATOM 1376 C CA . GLN A 1 182 ? 12.084 12.966 17.473 1.00 81.56 182 GLN A CA 1
ATOM 1377 C C . GLN A 1 182 ? 13.392 12.629 16.746 1.00 81.56 182 GLN A C 1
ATOM 1379 O O . GLN A 1 182 ? 14.224 13.503 16.544 1.00 81.56 182 GLN A O 1
ATOM 1384 N N . LYS A 1 183 ? 13.577 11.356 16.380 1.00 76.25 183 LYS A N 1
ATOM 1385 C CA . LYS A 1 183 ? 14.775 10.858 15.694 1.00 76.25 183 LYS A CA 1
ATOM 1386 C C . LYS A 1 183 ? 14.581 10.798 14.176 1.00 76.25 183 LYS A C 1
ATOM 1388 O O . LYS A 1 183 ? 15.542 10.978 13.442 1.00 76.25 183 LYS A O 1
ATOM 1393 N N . TYR A 1 184 ? 13.350 10.545 13.726 1.00 82.31 184 TYR A N 1
ATOM 1394 C CA . TYR A 1 184 ? 12.976 10.379 12.320 1.00 82.31 184 TYR A CA 1
ATOM 1395 C C . TYR A 1 184 ? 11.907 11.400 11.924 1.00 82.31 184 TYR A C 1
ATOM 1397 O O . TYR A 1 184 ? 10.772 11.047 11.612 1.00 82.31 184 TYR A O 1
ATOM 1405 N N . SER A 1 185 ? 12.262 12.683 11.990 1.00 80.94 185 SER A N 1
ATOM 1406 C CA . SER A 1 185 ? 11.472 13.753 11.365 1.00 80.94 185 SER A CA 1
ATOM 1407 C C . SER A 1 185 ? 11.563 13.711 9.839 1.00 80.94 185 SER A C 1
ATOM 1409 O O . SER A 1 185 ? 10.660 14.181 9.156 1.00 80.94 185 SER A O 1
ATOM 1411 N N . GLU A 1 186 ? 12.636 13.113 9.326 1.00 84.50 186 GLU A N 1
ATOM 1412 C CA . GLU A 1 186 ? 12.883 12.849 7.916 1.00 84.50 186 GLU A CA 1
ATOM 1413 C C . GLU A 1 186 ? 13.203 11.362 7.748 1.00 84.50 186 GLU A C 1
ATOM 1415 O O . GLU A 1 186 ? 13.856 10.746 8.597 1.00 84.50 186 GLU A O 1
ATOM 1420 N N . ILE A 1 187 ? 12.723 10.776 6.654 1.00 80.38 187 ILE A N 1
ATOM 1421 C CA . ILE A 1 187 ? 12.958 9.376 6.308 1.00 80.38 187 ILE A CA 1
ATOM 1422 C C . ILE A 1 187 ? 13.579 9.358 4.919 1.00 80.38 187 ILE A C 1
ATOM 1424 O O . ILE A 1 187 ? 13.008 9.888 3.968 1.00 80.38 187 ILE A O 1
ATOM 1428 N N . VAL A 1 188 ? 14.749 8.736 4.807 1.00 82.88 188 VAL A N 1
ATOM 1429 C CA . VAL A 1 188 ? 15.446 8.574 3.532 1.00 82.88 188 VAL A CA 1
ATOM 1430 C C . VAL A 1 188 ? 15.102 7.199 2.972 1.00 82.88 188 VAL A C 1
ATOM 1432 O O . VAL A 1 188 ? 15.380 6.186 3.612 1.00 82.88 188 VAL A O 1
ATOM 1435 N N . PHE A 1 189 ? 14.512 7.163 1.776 1.00 75.31 189 PHE A N 1
ATOM 1436 C CA . PHE A 1 189 ? 14.271 5.934 1.022 1.00 75.31 189 PHE A CA 1
ATOM 1437 C C . PHE A 1 189 ? 15.436 5.712 0.045 1.00 75.31 189 PHE A C 1
ATOM 1439 O O . PHE A 1 189 ? 15.525 6.431 -0.952 1.00 75.31 189 PHE A O 1
ATOM 1446 N N . PRO A 1 190 ? 16.347 4.753 0.291 1.00 68.50 190 PRO A N 1
ATOM 1447 C CA . PRO A 1 190 ? 17.372 4.403 -0.685 1.00 68.50 190 PRO A CA 1
ATOM 1448 C C . PRO A 1 190 ? 16.727 3.609 -1.832 1.00 68.50 190 PRO A C 1
ATOM 1450 O O . PRO A 1 190 ? 16.528 2.401 -1.730 1.00 68.50 190 PRO A O 1
ATOM 1453 N N . ILE A 1 191 ? 16.363 4.296 -2.915 1.00 71.19 191 ILE A N 1
ATOM 1454 C CA . ILE A 1 191 ? 15.756 3.690 -4.109 1.00 71.19 191 ILE A CA 1
ATOM 1455 C C . ILE A 1 191 ? 16.862 3.400 -5.127 1.00 71.19 191 ILE A C 1
ATOM 1457 O O . ILE A 1 191 ? 17.605 4.303 -5.510 1.00 71.19 191 ILE A O 1
ATOM 1461 N N . LEU A 1 192 ? 16.960 2.148 -5.581 1.00 76.88 192 LEU A N 1
ATOM 1462 C CA . LEU A 1 192 ? 17.845 1.769 -6.681 1.00 76.88 192 LEU A CA 1
ATOM 1463 C C . LEU A 1 192 ? 17.081 1.871 -8.001 1.00 76.88 192 LEU A C 1
ATOM 1465 O O . LEU A 1 192 ? 16.034 1.246 -8.171 1.00 76.88 192 LEU A O 1
ATOM 1469 N N . SER A 1 193 ? 17.614 2.643 -8.942 1.00 80.69 193 SER A N 1
ATOM 1470 C CA . SER A 1 193 ? 17.049 2.739 -10.282 1.00 80.69 193 SER A CA 1
ATOM 1471 C C . SER A 1 193 ? 17.196 1.412 -11.037 1.00 80.69 193 SER A C 1
ATOM 1473 O O . SER A 1 193 ? 18.258 0.788 -10.966 1.00 80.69 193 SER A O 1
ATOM 1475 N N . PRO A 1 194 ? 16.181 0.985 -11.795 1.00 77.62 194 PRO A N 1
ATOM 1476 C CA . PRO A 1 194 ? 16.299 -0.179 -12.664 1.00 77.62 194 PRO A CA 1
ATOM 1477 C C . PRO A 1 194 ? 17.222 0.101 -13.869 1.00 77.62 194 PRO A C 1
ATOM 1479 O O . PRO A 1 194 ? 17.423 1.257 -14.236 1.00 77.62 194 PRO A O 1
ATOM 1482 N N . ASP A 1 195 ? 17.773 -0.952 -14.484 1.00 85.62 195 ASP A N 1
ATOM 1483 C CA . ASP A 1 195 ? 18.678 -0.860 -15.642 1.00 85.62 195 ASP A CA 1
ATOM 1484 C C . ASP A 1 195 ? 17.9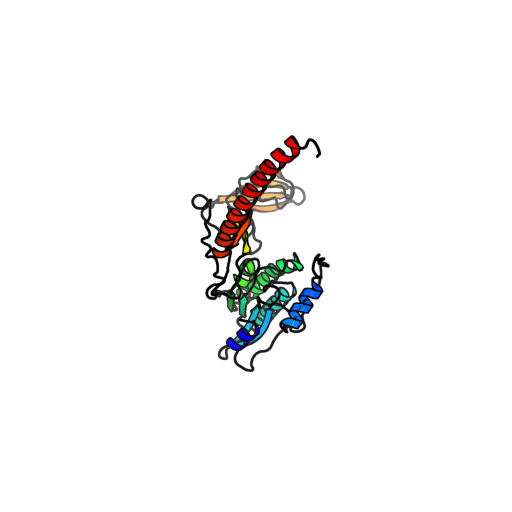77 -1.309 -16.947 1.00 85.62 195 ASP A C 1
ATOM 1486 O O . ASP A 1 195 ? 17.735 -2.510 -17.126 1.00 85.62 195 ASP A O 1
ATOM 1490 N N . PRO A 1 196 ? 17.673 -0.373 -17.871 1.00 82.88 196 PRO A N 1
ATOM 1491 C CA . PRO A 1 196 ? 17.078 -0.660 -19.180 1.00 82.88 196 PRO A CA 1
ATOM 1492 C C . PRO A 1 196 ? 17.864 -1.627 -20.079 1.00 82.88 196 PRO A C 1
ATOM 1494 O O . PRO A 1 196 ? 17.287 -2.207 -20.997 1.00 82.88 196 PRO A O 1
ATOM 1497 N N . ALA A 1 197 ? 19.172 -1.813 -19.860 1.00 84.25 197 ALA A N 1
ATOM 1498 C CA . ALA A 1 197 ? 19.979 -2.722 -20.679 1.00 84.25 197 ALA A CA 1
ATOM 1499 C C . ALA A 1 197 ? 19.728 -4.199 -20.336 1.00 84.25 197 ALA A C 1
ATOM 1501 O O . ALA A 1 197 ? 19.838 -5.074 -21.197 1.00 84.25 197 ALA A O 1
ATOM 1502 N N . THR A 1 198 ? 19.384 -4.480 -19.078 1.00 74.44 198 THR A N 1
ATOM 1503 C CA . THR A 1 198 ? 19.140 -5.838 -18.573 1.00 74.44 198 THR A CA 1
ATOM 1504 C C . THR A 1 198 ? 17.654 -6.168 -18.478 1.00 74.44 198 THR A C 1
ATOM 1506 O O . THR A 1 198 ? 17.257 -7.309 -18.722 1.00 74.44 198 THR A O 1
ATOM 1509 N N . LYS A 1 199 ? 16.815 -5.178 -18.166 1.00 74.00 199 LYS A N 1
ATOM 1510 C CA . LYS A 1 199 ? 15.365 -5.320 -18.040 1.00 74.00 199 LYS A CA 1
ATOM 1511 C C . LYS A 1 199 ? 14.668 -4.695 -19.240 1.00 74.00 199 LYS A C 1
ATOM 1513 O O . LYS A 1 199 ? 14.553 -3.478 -19.335 1.00 74.00 199 LYS A O 1
ATOM 1518 N N . LYS A 1 200 ? 14.183 -5.544 -20.156 1.00 76.38 200 LYS A N 1
ATOM 1519 C CA . LYS A 1 200 ? 13.482 -5.101 -21.379 1.00 76.38 200 LYS A CA 1
ATOM 1520 C C . LYS A 1 200 ? 12.216 -4.286 -21.091 1.00 76.38 200 LYS A C 1
ATOM 1522 O O . LYS A 1 200 ? 11.738 -3.584 -21.972 1.00 76.38 200 LYS A O 1
ATOM 1527 N N . ASP A 1 201 ? 11.676 -4.420 -19.887 1.00 68.44 201 ASP A N 1
ATOM 1528 C CA . ASP A 1 201 ? 10.488 -3.757 -19.356 1.00 68.44 201 ASP A CA 1
ATOM 1529 C C . ASP A 1 201 ? 10.773 -2.382 -18.721 1.00 68.44 201 ASP A C 1
ATOM 1531 O O . ASP A 1 201 ? 9.861 -1.747 -18.197 1.00 68.44 201 ASP A O 1
ATOM 1535 N N . VAL A 1 202 ? 12.021 -1.903 -18.767 1.00 73.75 202 VAL A N 1
ATOM 1536 C CA . VAL A 1 202 ? 12.452 -0.646 -18.141 1.00 73.75 202 VAL A CA 1
ATOM 1537 C C . VAL A 1 202 ? 13.075 0.282 -19.190 1.00 73.75 202 VAL A C 1
ATOM 1539 O O . VAL A 1 202 ? 13.893 -0.153 -19.995 1.00 73.75 202 VAL A O 1
ATOM 1542 N N . HIS A 1 203 ? 12.735 1.580 -19.166 1.00 83.31 203 HIS A N 1
ATOM 1543 C CA . HIS A 1 203 ? 13.227 2.582 -20.128 1.00 83.31 203 HIS A CA 1
ATOM 1544 C C . HIS A 1 203 ? 13.771 3.856 -19.462 1.00 83.31 203 HIS A C 1
ATOM 1546 O O . HIS A 1 203 ? 13.325 4.233 -18.379 1.00 83.31 203 HIS A O 1
ATOM 1552 N N . PHE A 1 204 ? 14.697 4.554 -20.127 1.00 88.75 204 PHE A N 1
ATOM 1553 C CA . PHE A 1 204 ? 15.218 5.854 -19.685 1.00 88.75 204 PHE A CA 1
ATOM 1554 C C . PHE A 1 204 ? 14.169 6.963 -19.876 1.00 88.75 204 PHE A C 1
ATOM 1556 O O . PHE A 1 204 ? 13.959 7.438 -20.991 1.00 88.75 204 PHE A O 1
ATOM 1563 N N . LEU A 1 205 ? 13.474 7.330 -18.798 1.00 71.69 205 LEU A N 1
ATOM 1564 C CA . LEU A 1 205 ? 12.361 8.286 -18.756 1.00 71.69 205 LEU A CA 1
ATOM 1565 C C . LEU A 1 205 ? 12.294 8.948 -17.370 1.00 71.69 205 LEU A C 1
ATOM 1567 O O . LEU A 1 205 ? 12.991 8.556 -16.437 1.00 71.69 205 LEU A O 1
ATOM 1571 N N . LYS A 1 206 ? 11.418 9.937 -17.201 1.00 78.88 206 LYS A N 1
ATOM 1572 C CA . LYS A 1 206 ? 11.079 10.498 -15.888 1.00 78.88 206 LYS A CA 1
ATOM 1573 C C . LYS A 1 206 ? 9.979 9.660 -15.218 1.00 78.88 206 LYS A C 1
ATOM 1575 O O . LYS A 1 206 ? 8.940 9.443 -15.829 1.00 78.88 206 LYS A O 1
ATOM 1580 N N . TYR A 1 207 ? 10.203 9.197 -13.988 1.00 75.56 207 TYR A N 1
ATOM 1581 C CA . TYR A 1 207 ? 9.283 8.396 -13.174 1.00 75.56 207 TYR A CA 1
ATOM 1582 C C . TYR A 1 207 ? 8.776 9.202 -11.964 1.00 75.56 207 TYR A C 1
ATOM 1584 O O . TYR A 1 207 ? 9.559 9.931 -11.358 1.00 75.56 207 TYR A O 1
ATOM 1592 N N . PRO A 1 208 ? 7.502 9.078 -11.564 1.00 58.12 208 PRO A N 1
ATOM 1593 C CA . PRO A 1 208 ? 6.983 9.696 -10.344 1.00 58.12 208 PRO A CA 1
ATOM 1594 C C . PRO A 1 208 ? 7.301 8.867 -9.084 1.00 58.12 208 PRO A C 1
ATOM 1596 O O . PRO A 1 208 ? 7.484 7.651 -9.153 1.00 58.12 208 PRO A O 1
ATOM 1599 N N . ILE A 1 209 ? 7.320 9.515 -7.916 1.00 65.50 209 ILE A N 1
ATOM 1600 C CA . ILE A 1 209 ? 7.437 8.893 -6.587 1.00 65.50 209 ILE A CA 1
ATOM 1601 C C . ILE A 1 209 ? 6.344 9.464 -5.675 1.00 65.50 209 ILE A C 1
ATOM 1603 O O . ILE A 1 209 ? 6.200 10.681 -5.563 1.00 65.50 209 ILE A O 1
ATOM 1607 N N . TYR A 1 210 ? 5.619 8.580 -4.981 1.00 52.84 210 TYR A N 1
ATOM 1608 C CA . TYR A 1 210 ? 4.530 8.934 -4.062 1.00 52.84 210 TYR A CA 1
ATOM 1609 C C . TYR A 1 210 ? 4.868 8.596 -2.613 1.00 52.84 210 TYR A C 1
ATOM 1611 O O . TYR A 1 210 ? 5.434 7.537 -2.330 1.00 52.84 210 TYR A O 1
ATOM 1619 N N . ILE A 1 211 ? 4.482 9.481 -1.690 1.00 67.12 211 ILE A N 1
ATOM 1620 C CA . ILE A 1 211 ? 4.809 9.368 -0.268 1.00 67.12 211 ILE A CA 1
ATOM 1621 C C . ILE A 1 211 ? 3.588 9.748 0.582 1.00 67.12 211 ILE A C 1
ATOM 1623 O O . ILE A 1 211 ? 2.955 10.784 0.388 1.00 67.12 211 ILE A O 1
ATOM 1627 N N . GLY A 1 212 ? 3.274 8.912 1.569 1.00 67.56 212 GLY A N 1
ATOM 1628 C CA . GLY A 1 212 ? 2.340 9.223 2.651 1.00 67.56 212 GLY A CA 1
ATOM 1629 C C . GLY A 1 212 ? 3.040 9.046 3.993 1.00 67.56 212 GLY A C 1
ATOM 1630 O O . GLY A 1 212 ? 3.809 8.101 4.167 1.00 67.56 212 GLY A O 1
ATOM 1631 N N . GLY A 1 213 ? 2.789 9.949 4.938 1.00 73.00 213 GLY A N 1
ATOM 1632 C CA . GLY A 1 213 ? 3.454 9.968 6.235 1.00 73.00 213 GLY A CA 1
ATOM 1633 C C . GLY A 1 213 ? 2.496 10.352 7.353 1.00 73.00 213 GLY A C 1
ATOM 1634 O O . GLY A 1 213 ? 1.789 11.349 7.276 1.00 73.00 213 GLY A O 1
ATOM 1635 N N . ASN A 1 214 ? 2.475 9.563 8.420 1.00 82.69 214 ASN A N 1
ATOM 1636 C CA . ASN A 1 214 ? 1.711 9.866 9.626 1.00 82.69 214 ASN A CA 1
ATOM 1637 C C . ASN A 1 214 ? 2.657 10.188 10.784 1.00 82.69 214 ASN A C 1
ATOM 1639 O O . ASN A 1 214 ? 3.637 9.474 11.000 1.00 82.69 214 ASN A O 1
ATOM 1643 N N . ARG A 1 215 ? 2.313 11.189 11.596 1.00 83.00 215 ARG A N 1
ATOM 1644 C CA . ARG A 1 215 ? 2.942 11.432 12.897 1.00 83.00 215 ARG A CA 1
ATOM 1645 C C . ARG A 1 215 ? 1.887 11.396 13.992 1.00 83.00 215 ARG A C 1
ATOM 1647 O O . ARG A 1 215 ? 0.924 12.143 13.955 1.00 83.00 215 ARG A O 1
ATOM 1654 N N . GLY A 1 216 ? 2.117 10.601 15.032 1.00 81.12 216 GLY A N 1
ATOM 1655 C CA . GLY A 1 216 ? 1.206 10.498 16.174 1.00 81.12 216 GLY A CA 1
ATOM 1656 C C . GLY A 1 216 ? 0.186 9.366 16.040 1.00 81.12 216 GLY A C 1
ATOM 1657 O O . GLY A 1 216 ? 0.133 8.658 15.037 1.00 81.12 216 GLY A O 1
ATOM 1658 N N . ARG A 1 217 ? -0.574 9.130 17.112 1.00 83.81 217 ARG A N 1
ATOM 1659 C CA . ARG A 1 217 ? -1.477 7.975 17.221 1.00 83.81 217 ARG A CA 1
ATOM 1660 C C . ARG A 1 217 ? -2.821 8.247 16.548 1.00 83.81 217 ARG A C 1
ATOM 1662 O O . ARG A 1 217 ? -3.355 9.346 16.666 1.00 83.81 217 ARG A O 1
ATOM 1669 N N . GLY A 1 218 ? -3.395 7.216 15.932 1.00 75.00 218 GLY A N 1
ATOM 1670 C CA . GLY A 1 218 ? -4.751 7.253 15.385 1.00 75.00 218 GLY A CA 1
ATOM 1671 C C . GLY A 1 218 ? -5.842 7.315 16.461 1.00 75.00 218 GLY A C 1
ATOM 1672 O O . GLY A 1 218 ? -5.623 7.050 17.649 1.00 75.00 218 GLY A O 1
ATOM 1673 N N . GLN A 1 219 ? -7.044 7.678 16.033 1.00 80.31 219 GLN A N 1
ATOM 1674 C CA . GLN A 1 219 ? -8.189 7.944 16.909 1.00 80.31 219 GLN A CA 1
ATOM 1675 C C . GLN A 1 219 ? -9.090 6.711 17.100 1.00 80.31 219 GLN A C 1
ATOM 1677 O O . GLN A 1 219 ? -9.936 6.697 17.998 1.00 80.31 219 GLN A O 1
ATOM 1682 N N . ILE A 1 220 ? -8.937 5.694 16.249 1.00 73.00 220 ILE A N 1
ATOM 1683 C CA . ILE A 1 220 ? -9.833 4.538 16.129 1.00 73.00 220 ILE A CA 1
ATOM 1684 C C . ILE A 1 220 ? -8.984 3.285 15.865 1.00 73.00 220 ILE A C 1
ATOM 1686 O O . ILE A 1 220 ? -7.994 3.359 15.135 1.00 73.00 220 ILE A O 1
ATOM 1690 N N . TYR A 1 221 ? -9.346 2.164 16.486 1.00 52.91 221 TYR A N 1
ATOM 1691 C CA . TYR A 1 221 ? -8.735 0.851 16.263 1.00 52.91 221 TYR A CA 1
ATOM 1692 C C . TYR A 1 221 ? -9.421 0.091 15.107 1.00 52.91 221 TYR A C 1
ATOM 1694 O O . TYR A 1 221 ? -10.558 0.412 14.763 1.00 52.91 221 TYR A O 1
ATOM 1702 N N . PRO A 1 222 ? -8.777 -0.933 14.510 1.00 47.56 222 PRO A N 1
ATOM 1703 C CA . PRO A 1 222 ? -9.367 -1.725 13.420 1.00 47.56 222 PRO A CA 1
ATOM 1704 C C . PRO A 1 222 ? -10.691 -2.427 13.763 1.00 47.56 222 PRO A C 1
ATOM 1706 O O . PRO A 1 222 ? -11.483 -2.707 12.872 1.00 47.56 222 PRO A O 1
ATOM 1709 N N . ASP A 1 223 ? -1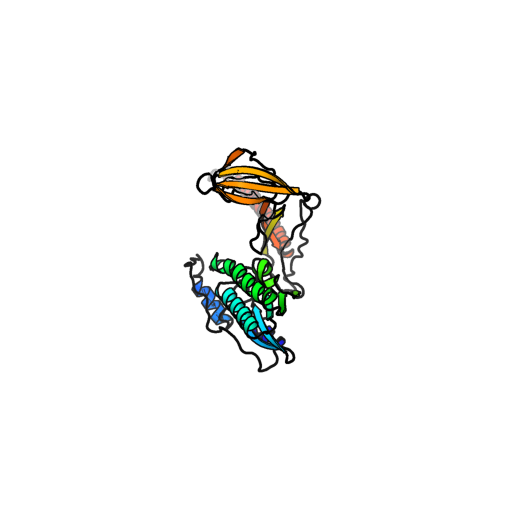0.948 -2.684 15.045 1.00 52.56 223 ASP A N 1
ATOM 1710 C CA . ASP A 1 223 ? -12.199 -3.256 15.557 1.00 52.56 223 ASP A CA 1
ATOM 1711 C C . ASP A 1 223 ? -13.324 -2.211 15.735 1.00 52.56 223 ASP A C 1
ATOM 1713 O O . ASP A 1 223 ? -14.411 -2.534 16.209 1.00 52.56 223 ASP A O 1
ATOM 1717 N N . GLY A 1 224 ? -13.064 -0.945 15.382 1.00 49.38 224 GLY A N 1
ATOM 1718 C CA . GLY A 1 224 ? -13.992 0.178 15.527 1.00 49.38 224 GLY A CA 1
ATOM 1719 C C . GLY A 1 224 ? -14.006 0.808 16.922 1.00 49.38 224 GLY A C 1
ATOM 1720 O O . GLY A 1 224 ? -14.683 1.819 17.135 1.00 49.38 224 GLY A O 1
ATOM 1721 N N . SER A 1 225 ? -13.247 0.269 17.878 1.00 76.44 225 SER A N 1
ATOM 1722 C CA . SER A 1 225 ? -13.168 0.845 19.215 1.00 76.44 225 SER A CA 1
ATOM 1723 C C . SER A 1 225 ? -12.418 2.186 19.209 1.00 76.44 225 SER A C 1
ATOM 1725 O O . SER A 1 225 ? -11.514 2.455 18.408 1.00 76.44 225 SER A O 1
ATOM 1727 N N . LYS A 1 226 ? -12.837 3.089 20.101 1.00 82.38 226 LYS A N 1
ATOM 1728 C CA . LYS A 1 226 ? -12.289 4.446 20.220 1.00 82.38 226 LYS A CA 1
ATOM 1729 C C . LYS A 1 226 ? -10.962 4.412 20.982 1.00 82.38 226 LYS A C 1
ATOM 1731 O O . LYS A 1 226 ? -10.873 3.804 22.044 1.00 82.38 226 LYS A O 1
ATOM 1736 N N . SER A 1 227 ? -9.941 5.107 20.479 1.00 83.75 227 SER A N 1
ATOM 1737 C CA . SER A 1 227 ? -8.672 5.249 21.200 1.00 83.75 227 SER A CA 1
ATOM 1738 C C . SER A 1 227 ? -8.757 6.342 22.268 1.00 83.75 227 SER A C 1
ATOM 1740 O O . SER A 1 227 ? -9.682 7.150 22.301 1.00 83.75 227 SER A O 1
ATOM 1742 N N . ASN A 1 228 ? -7.774 6.411 23.157 1.00 88.44 228 ASN A N 1
ATOM 1743 C CA . ASN A 1 228 ? -7.659 7.500 24.129 1.00 88.44 228 ASN A CA 1
ATOM 1744 C C . ASN A 1 228 ? -7.043 8.791 23.547 1.00 88.44 228 ASN A C 1
ATOM 1746 O O . ASN A 1 228 ? -6.845 9.745 24.289 1.00 88.44 228 ASN A O 1
ATOM 1750 N N . ASN A 1 229 ? -6.733 8.842 22.243 1.00 89.25 229 ASN A N 1
ATOM 1751 C CA . ASN A 1 229 ? -6.152 10.015 21.573 1.00 89.25 229 ASN A CA 1
ATOM 1752 C C . ASN A 1 229 ? -7.213 10.842 20.818 1.00 89.25 229 ASN A C 1
ATOM 1754 O O . ASN A 1 229 ? -7.015 11.222 19.662 1.00 89.25 229 ASN A O 1
ATOM 1758 N N . ARG A 1 230 ? -8.376 11.052 21.442 1.00 87.56 230 ARG A N 1
ATOM 1759 C CA . ARG A 1 230 ? -9.506 11.818 20.897 1.00 87.56 230 ARG A CA 1
ATOM 1760 C C . ARG A 1 230 ? -10.351 12.415 22.017 1.00 87.56 230 ARG A C 1
ATOM 1762 O O . ARG A 1 230 ? -10.183 12.067 23.182 1.00 87.56 230 ARG A O 1
ATOM 1769 N N . VAL A 1 231 ? -11.309 13.242 21.618 1.00 90.88 231 VAL A N 1
ATOM 1770 C CA . VAL A 1 231 ? -12.355 13.775 22.492 1.00 90.88 231 VAL A CA 1
ATOM 1771 C C . VAL A 1 231 ? -13.400 12.699 22.817 1.00 90.88 231 VAL A C 1
ATOM 1773 O O . VAL A 1 231 ? -13.797 11.922 21.932 1.00 90.88 231 VAL A O 1
ATOM 1776 N N . TYR A 1 232 ? -13.832 12.681 24.080 1.00 91.19 232 TYR A N 1
ATOM 1777 C CA . TYR A 1 232 ? -14.956 11.899 24.598 1.00 91.19 232 TYR A CA 1
ATOM 1778 C C . TYR A 1 232 ? -16.143 12.830 24.861 1.00 91.19 232 TYR A C 1
ATOM 1780 O O . TYR A 1 232 ? -15.969 13.902 25.435 1.00 91.19 232 TYR A O 1
ATOM 1788 N N . ASN A 1 233 ? -17.337 12.414 24.444 1.00 92.00 233 ASN A N 1
ATOM 1789 C CA . ASN A 1 233 ? -18.567 13.202 24.529 1.00 92.00 233 ASN A CA 1
ATOM 1790 C C . ASN A 1 233 ? -19.566 12.533 25.478 1.00 92.00 233 ASN A C 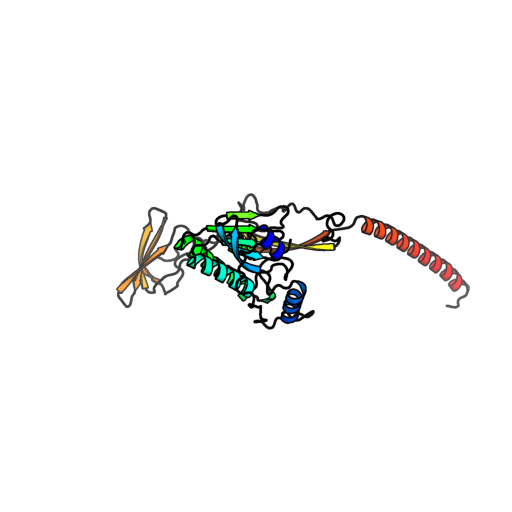1
ATOM 1792 O O . ASN A 1 233 ? -19.468 11.328 25.705 1.00 92.00 233 ASN A O 1
ATOM 1796 N N . ALA A 1 234 ? -20.522 13.311 25.980 1.00 90.50 234 ALA A N 1
ATOM 1797 C CA . ALA A 1 234 ? -21.576 12.851 26.874 1.00 90.50 234 ALA A CA 1
ATOM 1798 C C . ALA A 1 234 ? -22.573 11.916 26.182 1.00 90.50 234 ALA A C 1
ATOM 1800 O O . ALA A 1 234 ? -23.166 12.288 25.168 1.00 90.50 234 ALA A O 1
ATOM 1801 N N . THR A 1 235 ? -22.823 10.745 26.772 1.00 89.56 235 THR A N 1
ATOM 1802 C CA . THR A 1 235 ? -23.799 9.771 26.246 1.00 89.56 235 THR A CA 1
ATOM 1803 C C . THR A 1 235 ? -25.253 10.172 26.535 1.00 89.56 235 THR A C 1
ATOM 1805 O O . THR A 1 235 ? -26.169 9.690 25.871 1.00 89.56 235 THR A O 1
ATOM 1808 N N . SER A 1 236 ? -25.494 11.072 27.496 1.00 88.19 236 SER A N 1
ATOM 1809 C CA . SER A 1 236 ? -26.831 11.579 27.842 1.00 88.19 236 SER A CA 1
ATOM 1810 C C . SER A 1 236 ? -26.803 13.050 28.262 1.00 88.19 236 SER A C 1
ATOM 1812 O O . SER A 1 236 ? -25.810 13.528 28.808 1.00 88.19 236 SER A O 1
ATOM 1814 N N . ALA A 1 237 ? -27.915 13.760 28.055 1.00 88.81 237 ALA A N 1
ATOM 1815 C CA . ALA A 1 237 ? -28.125 15.073 28.659 1.00 88.81 237 ALA A CA 1
ATOM 1816 C C . ALA A 1 237 ? -28.511 14.919 30.137 1.00 88.81 237 ALA A C 1
ATOM 1818 O O . ALA A 1 237 ? -29.208 13.976 30.506 1.00 88.81 237 ALA A O 1
ATOM 1819 N N . GLY A 1 238 ? -28.078 15.843 30.984 1.00 89.38 238 GLY A N 1
ATOM 1820 C CA . GLY A 1 238 ? -28.372 15.770 32.410 1.00 89.38 238 GLY A CA 1
ATOM 1821 C C . GLY A 1 238 ? -27.395 16.569 33.250 1.00 89.38 238 GLY A C 1
ATOM 1822 O O . GLY A 1 238 ? -26.639 17.391 32.735 1.00 89.38 238 GLY A O 1
ATOM 1823 N N . ILE A 1 239 ? -27.416 16.323 34.556 1.00 89.62 239 ILE A N 1
ATOM 1824 C CA . ILE A 1 239 ? -26.511 16.968 35.509 1.00 89.62 239 ILE A CA 1
ATOM 1825 C C . ILE A 1 239 ? -25.416 15.971 35.889 1.00 89.62 239 ILE A C 1
ATOM 1827 O O . ILE A 1 239 ? -25.699 14.813 36.210 1.00 89.62 239 ILE A O 1
ATOM 1831 N N . VAL A 1 240 ? -24.160 16.416 35.865 1.00 90.88 240 VAL A N 1
ATOM 1832 C CA . VAL A 1 240 ? -23.019 15.604 36.305 1.00 90.88 240 VAL A CA 1
ATOM 1833 C C . VAL A 1 240 ? -23.085 15.436 37.821 1.00 90.88 240 VAL A C 1
ATOM 1835 O O . VAL A 1 240 ? -22.827 16.373 38.571 1.00 90.88 240 VAL A O 1
ATOM 1838 N N . SER A 1 241 ? -23.443 14.242 38.288 1.00 89.31 241 SER A N 1
ATOM 1839 C CA . SER A 1 241 ? -23.639 13.976 39.716 1.00 89.31 241 SER A CA 1
ATOM 1840 C C . SER A 1 241 ? -22.351 13.610 40.439 1.00 89.31 241 SER A C 1
ATOM 1842 O O . SER A 1 241 ? -22.245 13.887 41.632 1.00 89.31 241 SER A O 1
ATOM 1844 N N . ARG A 1 242 ? -21.419 12.926 39.768 1.00 90.94 242 ARG A N 1
ATOM 1845 C CA . ARG A 1 242 ? -20.166 12.470 40.377 1.00 90.94 242 ARG A CA 1
ATOM 1846 C C . ARG A 1 242 ? -19.099 12.227 39.321 1.00 90.94 242 ARG A C 1
ATOM 1848 O O . ARG A 1 242 ? -19.390 11.642 38.279 1.00 90.94 242 ARG A O 1
ATOM 1855 N N . ILE A 1 243 ? -17.864 12.604 39.636 1.00 91.25 243 ILE A N 1
ATOM 1856 C CA . ILE A 1 243 ? -16.678 12.346 38.822 1.00 91.25 243 ILE A CA 1
ATOM 1857 C C . ILE A 1 243 ? -15.675 11.566 39.674 1.00 91.25 243 ILE A C 1
ATOM 1859 O O . ILE A 1 243 ? -15.006 12.105 40.553 1.00 91.25 243 ILE A O 1
ATOM 1863 N N . ALA A 1 244 ? -15.561 10.263 39.424 1.00 91.25 244 ALA A N 1
ATOM 1864 C CA . ALA A 1 244 ? -14.610 9.405 40.121 1.00 91.25 244 ALA A CA 1
ATOM 1865 C C . ALA A 1 244 ? -13.338 9.207 39.286 1.00 91.25 244 ALA A C 1
ATOM 1867 O O . ALA A 1 244 ? -13.389 8.832 38.114 1.00 91.25 244 ALA A O 1
ATOM 1868 N N . ARG A 1 245 ? -12.170 9.426 39.898 1.00 87.75 245 ARG A N 1
ATOM 1869 C CA . ARG A 1 245 ? -10.871 9.143 39.273 1.00 87.75 245 ARG A CA 1
ATOM 1870 C C . ARG A 1 245 ? -10.498 7.679 39.503 1.00 87.75 245 ARG A C 1
ATOM 1872 O O . ARG A 1 245 ? -10.452 7.234 40.647 1.00 87.75 245 ARG A O 1
ATOM 1879 N N . LYS A 1 246 ? -10.206 6.937 38.432 1.00 85.69 246 LYS A N 1
ATOM 1880 C CA . LYS A 1 246 ? -9.794 5.525 38.533 1.00 85.69 246 LYS A CA 1
ATOM 1881 C C . LYS A 1 246 ? -8.318 5.410 38.935 1.00 85.69 246 LYS A C 1
ATOM 1883 O O . LYS A 1 246 ? -7.501 6.250 38.558 1.00 85.69 246 LYS A O 1
ATOM 1888 N N . GLU A 1 247 ? -7.960 4.338 39.647 1.00 77.94 247 GLU A N 1
ATOM 1889 C CA . GLU A 1 247 ? -6.591 4.088 40.147 1.00 77.94 247 GLU A CA 1
ATOM 1890 C C . GLU A 1 247 ? -5.529 4.055 39.033 1.00 77.94 247 GLU A C 1
ATOM 1892 O O . GLU A 1 247 ? -4.403 4.501 39.227 1.00 77.94 247 GLU A O 1
ATOM 1897 N N . LYS A 1 248 ? -5.897 3.577 37.836 1.00 72.75 248 LYS A N 1
ATOM 1898 C CA . LYS A 1 248 ? -5.018 3.502 36.652 1.00 72.75 248 LYS A CA 1
ATOM 1899 C C . LYS A 1 248 ? -5.016 4.780 35.796 1.00 72.75 248 LYS A C 1
ATOM 1901 O O . LYS A 1 248 ? -4.494 4.775 34.683 1.00 72.75 248 LYS A O 1
ATOM 1906 N N . GLY A 1 249 ? -5.600 5.866 36.303 1.00 77.62 249 GLY A N 1
ATOM 1907 C CA . GLY A 1 249 ? -5.898 7.070 35.531 1.00 77.62 249 GLY A CA 1
ATOM 1908 C C . GLY A 1 249 ? -7.180 6.931 34.701 1.00 77.62 249 GLY A C 1
ATOM 1909 O O . GLY A 1 249 ? -7.659 5.827 34.448 1.00 77.62 249 GLY A O 1
ATOM 1910 N N . GLY A 1 250 ? -7.746 8.068 34.292 1.00 84.81 250 GLY A N 1
ATOM 1911 C CA . GLY A 1 250 ? -9.062 8.143 33.649 1.00 84.81 250 GLY A CA 1
ATOM 1912 C C . GLY A 1 250 ? -10.188 8.502 34.620 1.00 84.81 250 GLY A C 1
ATOM 1913 O O . GLY A 1 250 ? -9.979 8.601 35.837 1.00 84.81 250 GLY A O 1
ATOM 1914 N N . TYR A 1 251 ? -11.376 8.708 34.059 1.00 90.25 251 TYR A N 1
ATOM 1915 C CA . TYR A 1 251 ? -12.539 9.244 34.759 1.00 90.25 251 TYR A CA 1
ATOM 1916 C C . TYR A 1 251 ? -13.759 8.352 34.556 1.00 90.25 251 TYR A C 1
ATOM 1918 O O . TYR A 1 251 ? -13.960 7.762 33.495 1.00 90.25 251 TYR A O 1
ATOM 1926 N N . GLU A 1 252 ? -14.572 8.265 35.595 1.00 91.75 252 GLU A N 1
ATOM 1927 C CA . GLU A 1 252 ? -15.913 7.706 35.556 1.00 91.75 252 GLU A CA 1
ATOM 1928 C C . GLU A 1 252 ? -16.886 8.820 35.901 1.00 91.75 252 GLU A C 1
ATOM 1930 O O . GLU A 1 252 ? -16.829 9.378 36.999 1.00 91.75 252 GLU A O 1
ATOM 1935 N N . ILE A 1 253 ? -17.725 9.180 34.938 1.00 91.00 253 ILE A N 1
ATOM 1936 C CA . ILE A 1 253 ? -18.631 10.316 35.050 1.00 91.00 253 ILE A CA 1
ATOM 1937 C C . ILE A 1 253 ? -20.041 9.767 35.132 1.00 91.00 253 ILE A C 1
ATOM 1939 O O . ILE A 1 253 ? -20.520 9.118 34.206 1.00 91.00 253 ILE A O 1
ATOM 1943 N N . THR A 1 254 ? -20.699 10.014 36.260 1.00 91.75 254 THR A N 1
ATOM 1944 C CA . THR A 1 254 ? -22.102 9.655 36.455 1.00 91.75 254 THR A CA 1
ATOM 1945 C C . THR A 1 254 ? -22.971 10.849 36.099 1.00 91.75 254 THR A C 1
ATOM 1947 O O . THR A 1 254 ? -22.936 11.879 36.777 1.00 91.75 254 THR A O 1
ATOM 1950 N N . ILE A 1 255 ? -23.759 10.700 35.042 1.00 89.44 255 ILE A N 1
ATOM 1951 C CA . ILE A 1 255 ? -24.699 11.703 34.550 1.00 89.44 255 ILE A CA 1
ATOM 1952 C C . ILE A 1 255 ? -26.096 11.257 34.966 1.00 89.44 255 ILE A C 1
ATOM 1954 O O . ILE A 1 255 ? -26.496 10.120 34.705 1.00 89.44 255 ILE A O 1
ATOM 1958 N N . VAL A 1 256 ? -26.826 12.139 35.641 1.00 88.44 256 VAL A N 1
ATOM 1959 C CA . VAL A 1 256 ? -28.212 11.887 36.040 1.00 88.44 256 VAL A CA 1
ATOM 1960 C C . VAL A 1 256 ? -29.115 12.646 35.086 1.00 88.44 256 VAL A C 1
ATOM 1962 O O . VAL A 1 256 ? -29.042 13.876 35.005 1.00 88.44 256 VAL A O 1
ATOM 1965 N N . ASP A 1 257 ? -29.955 11.911 34.363 1.00 81.25 257 ASP A N 1
ATOM 1966 C CA . ASP A 1 257 ? -30.961 12.515 33.498 1.00 81.25 257 ASP A CA 1
ATOM 1967 C C . ASP A 1 257 ? -31.976 13.283 34.355 1.00 81.25 257 ASP A C 1
ATOM 1969 O O . ASP A 1 257 ? -32.548 12.746 35.310 1.00 81.25 257 ASP A O 1
ATOM 1973 N N . ALA A 1 258 ? -32.203 14.547 34.003 1.00 66.44 258 ALA A N 1
ATOM 1974 C CA . ALA A 1 258 ? -33.137 15.426 34.695 1.00 66.44 258 ALA A CA 1
ATOM 1975 C C . ALA A 1 258 ? -34.610 14.987 34.541 1.00 66.44 258 ALA A C 1
ATOM 1977 O O . ALA A 1 258 ? -35.459 15.434 35.309 1.00 66.44 258 ALA A O 1
ATOM 1978 N N . SER A 1 259 ? -34.912 14.124 33.565 1.00 67.94 259 SER A N 1
ATOM 1979 C CA . SER A 1 259 ? -36.276 13.792 33.128 1.00 67.94 259 SER A CA 1
ATOM 1980 C C . SER A 1 259 ? -36.741 12.412 33.607 1.00 67.94 259 SER A C 1
ATOM 1982 O O . SER A 1 259 ? -37.888 12.252 34.015 1.00 67.94 259 SER A O 1
ATOM 1984 N N . GLU A 1 260 ? -35.855 11.410 33.565 1.00 66.81 260 GLU A N 1
ATOM 1985 C CA . GLU A 1 260 ? -36.187 10.002 33.853 1.00 66.81 260 GLU A CA 1
ATOM 1986 C C . GLU A 1 260 ? -35.478 9.437 35.097 1.00 66.81 260 GLU A C 1
ATOM 1988 O O . GLU A 1 260 ? -35.715 8.287 35.469 1.00 66.81 260 GLU A O 1
ATOM 1993 N N . GLY A 1 261 ? -34.584 10.205 35.738 1.00 69.00 261 GLY A N 1
ATOM 1994 C CA . GLY A 1 261 ? -33.822 9.772 36.919 1.00 69.00 261 GLY A CA 1
ATOM 1995 C C . GLY A 1 261 ? -32.856 8.607 36.662 1.00 69.00 261 GLY A C 1
ATOM 1996 O O . GLY A 1 261 ? -32.274 8.063 37.604 1.00 69.00 261 GLY A O 1
ATOM 1997 N N . ARG A 1 262 ? -32.676 8.204 35.398 1.00 79.00 262 ARG A N 1
ATOM 1998 C CA . ARG A 1 262 ? -31.718 7.170 35.005 1.00 79.00 262 ARG A CA 1
ATOM 1999 C C . ARG A 1 262 ? -30.301 7.715 35.134 1.00 79.00 262 ARG A C 1
ATOM 2001 O O . ARG A 1 262 ? -30.015 8.847 34.745 1.00 79.00 262 ARG A O 1
ATOM 2008 N N . GLN A 1 263 ? -29.425 6.885 35.685 1.00 84.00 263 GLN A N 1
ATOM 2009 C CA . GLN A 1 263 ? -28.005 7.183 35.803 1.00 84.00 263 GLN A CA 1
ATOM 2010 C C . GLN A 1 263 ? -27.263 6.521 34.648 1.00 84.00 263 GLN A C 1
ATOM 2012 O O . GLN A 1 263 ? -27.351 5.305 34.469 1.00 84.00 263 GLN A O 1
ATOM 2017 N N . VAL A 1 264 ? -26.533 7.322 33.880 1.00 87.31 264 VAL A N 1
ATOM 2018 C CA . VAL A 1 264 ? -25.640 6.852 32.819 1.00 87.31 264 VAL A CA 1
ATOM 2019 C C . VAL A 1 264 ? -24.207 7.061 33.282 1.00 87.31 264 VAL A C 1
ATOM 2021 O O . VAL A 1 264 ? -23.884 8.074 33.906 1.00 87.31 264 VAL A O 1
ATOM 2024 N N . VAL A 1 265 ? -23.355 6.073 33.021 1.00 88.94 265 VAL A N 1
ATOM 2025 C CA . VAL A 1 265 ? -21.950 6.099 33.423 1.00 88.94 265 VAL A CA 1
ATOM 2026 C C . VAL A 1 265 ? -21.080 6.154 32.180 1.00 88.94 265 VAL A C 1
ATOM 2028 O O . VAL A 1 265 ? -20.987 5.177 31.437 1.00 88.94 265 VAL A O 1
ATOM 2031 N N . ASP A 1 266 ? -20.411 7.287 31.998 1.00 88.50 266 ASP A N 1
ATOM 2032 C CA . ASP A 1 266 ? -19.439 7.486 30.934 1.00 88.50 266 ASP A CA 1
ATOM 2033 C C . ASP A 1 266 ? -18.034 7.169 31.443 1.00 88.50 266 ASP A C 1
ATOM 2035 O O . ASP A 1 266 ? -17.556 7.716 32.442 1.00 88.50 266 ASP A O 1
ATOM 2039 N N . ILE A 1 267 ? -17.363 6.254 30.742 1.00 88.19 267 ILE A N 1
ATOM 2040 C CA . ILE A 1 267 ? -16.013 5.805 31.074 1.00 88.19 267 ILE A CA 1
ATOM 2041 C C . ILE A 1 267 ? -15.032 6.483 30.125 1.00 88.19 267 ILE A C 1
ATOM 2043 O O . ILE A 1 267 ? -15.039 6.236 28.919 1.00 88.19 267 ILE A O 1
ATOM 2047 N N . ILE A 1 268 ? -14.145 7.299 30.688 1.00 89.69 268 ILE A N 1
ATOM 2048 C CA . ILE A 1 268 ? -13.101 8.001 29.949 1.00 89.69 268 ILE A CA 1
ATOM 2049 C C . ILE A 1 268 ? -11.750 7.371 30.299 1.00 89.69 268 ILE A C 1
ATOM 2051 O O . ILE A 1 268 ? -11.357 7.361 31.472 1.00 89.69 268 ILE A O 1
ATOM 2055 N N . PRO A 1 269 ? -11.014 6.833 29.313 1.00 87.00 269 PRO A N 1
ATOM 2056 C CA . PRO A 1 269 ? -9.694 6.270 29.551 1.00 87.00 269 PRO A CA 1
ATOM 2057 C C . PRO A 1 269 ? -8.675 7.367 29.903 1.00 87.00 269 PRO A C 1
ATOM 2059 O O . PRO A 1 269 ? -8.900 8.544 29.628 1.00 87.00 269 PRO A O 1
ATOM 2062 N N . PRO A 1 270 ? -7.521 7.009 30.486 1.00 87.06 270 PRO A N 1
ATOM 2063 C CA . PRO A 1 270 ? -6.464 7.975 30.767 1.00 87.06 270 PRO A CA 1
ATOM 2064 C C . PRO A 1 270 ? -5.950 8.652 29.486 1.00 87.06 270 PRO A C 1
ATOM 2066 O O . PRO A 1 270 ? -5.707 7.985 28.475 1.00 87.06 270 PRO A O 1
ATOM 2069 N N . GLY A 1 271 ? -5.725 9.966 29.553 1.00 85.50 271 GLY A N 1
ATOM 2070 C CA . GLY A 1 271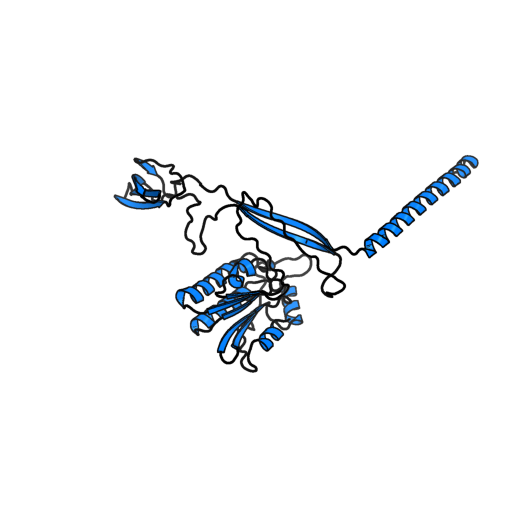 ? -5.122 10.761 28.478 1.00 85.50 271 GLY A CA 1
ATOM 2071 C C . GLY A 1 271 ? -5.801 12.120 28.286 1.00 85.50 271 GLY A C 1
ATOM 2072 O O . GLY A 1 271 ? -5.155 13.130 28.543 1.00 85.50 271 GLY A O 1
ATOM 2073 N N . PRO A 1 272 ? -7.076 12.161 27.861 1.00 87.69 272 PRO A N 1
ATOM 2074 C CA . PRO A 1 272 ? -7.811 13.409 27.672 1.00 87.69 272 PRO A CA 1
ATOM 2075 C C . PRO A 1 272 ? -8.049 14.146 28.998 1.00 87.69 272 PRO A C 1
ATOM 2077 O O . PRO A 1 272 ? -8.402 13.524 30.003 1.00 87.69 272 PRO A O 1
ATOM 2080 N N . GLU A 1 273 ? -7.887 15.470 28.996 1.00 89.75 273 GLU A N 1
ATOM 2081 C CA . GLU A 1 273 ? -8.179 16.303 30.168 1.00 89.75 273 GLU A CA 1
ATOM 2082 C C . GLU A 1 273 ? -9.670 16.624 30.232 1.00 89.75 273 GLU A C 1
ATOM 2084 O O . GLU A 1 273 ? -10.307 16.838 29.204 1.00 89.75 273 GLU A O 1
ATOM 2089 N N . LEU A 1 274 ? -10.231 16.659 31.436 1.00 91.56 274 LEU A N 1
ATOM 2090 C CA . LEU A 1 274 ? -11.653 16.899 31.648 1.00 91.56 274 LEU A CA 1
ATOM 2091 C C . LEU A 1 274 ? -11.985 18.397 31.571 1.00 91.56 274 LEU A C 1
ATOM 2093 O O . LEU A 1 274 ? -11.271 19.210 32.153 1.00 91.56 274 LEU A O 1
ATOM 2097 N N . LEU A 1 275 ? -13.075 18.751 30.886 1.00 90.88 275 LEU A N 1
ATOM 2098 C CA . LEU A 1 275 ? -13.552 20.136 30.753 1.00 90.88 275 LEU A CA 1
ATOM 2099 C C . LEU A 1 275 ? -14.760 20.460 31.640 1.00 90.88 275 LEU A C 1
ATOM 2101 O O . LEU A 1 275 ? -15.049 21.633 31.854 1.00 90.88 275 LEU A O 1
ATOM 2105 N N . VAL A 1 276 ? -15.456 19.436 32.134 1.00 89.44 276 VAL A N 1
ATOM 2106 C CA . VAL A 1 276 ? -16.705 19.576 32.895 1.00 89.44 276 VAL A CA 1
ATOM 2107 C C . VAL A 1 276 ? -16.491 19.389 34.394 1.00 89.44 276 VAL A C 1
ATOM 2109 O O . VAL A 1 276 ? -15.584 18.667 34.817 1.00 89.44 276 VAL A O 1
ATOM 2112 N N . SER A 1 277 ? -17.345 20.020 35.199 1.00 91.38 277 SER A N 1
ATOM 2113 C CA . SER A 1 277 ? -17.304 19.945 36.668 1.00 91.38 277 SER A CA 1
ATOM 2114 C C . SER A 1 277 ? -18.535 19.251 37.263 1.00 91.38 277 SER A C 1
ATOM 2116 O O . SER A 1 277 ? -19.587 19.152 36.632 1.00 91.38 277 SER A O 1
ATOM 2118 N N . GLU A 1 278 ? -18.421 18.765 38.503 1.00 91.19 278 GLU A N 1
ATOM 2119 C CA . GLU A 1 278 ? -19.573 18.228 39.240 1.00 91.19 278 GLU A CA 1
ATOM 2120 C C . GLU A 1 278 ? -20.643 19.316 39.433 1.00 91.19 278 GLU A C 1
ATOM 2122 O O . GLU A 1 278 ? -20.334 20.458 39.770 1.00 91.19 278 GLU A O 1
ATOM 2127 N N . GLY A 1 279 ? -21.909 18.962 39.208 1.00 86.81 279 GLY A N 1
ATOM 2128 C CA . GLY A 1 279 ? -23.049 19.880 39.257 1.00 86.81 279 GLY A CA 1
ATOM 2129 C C . GLY A 1 279 ? -23.331 20.634 37.954 1.00 86.81 279 GLY A C 1
ATOM 2130 O O . GLY A 1 279 ? -24.321 21.362 37.882 1.00 86.81 279 GLY A O 1
ATOM 2131 N N . GLU A 1 280 ? -22.513 20.461 36.914 1.00 90.12 280 GLU A N 1
ATOM 2132 C CA . GLU A 1 280 ? -22.730 21.098 35.614 1.00 90.12 280 GLU A CA 1
ATOM 2133 C C . GLU A 1 280 ? -23.847 20.403 34.818 1.00 90.12 280 GLU A C 1
ATOM 2135 O O . GLU A 1 280 ? -23.936 19.172 34.780 1.00 90.12 280 GLU A O 1
ATOM 2140 N N . SER A 1 281 ? -24.703 21.198 34.168 1.00 89.62 281 SER A N 1
ATOM 2141 C CA . SER A 1 281 ? -25.707 20.692 33.230 1.00 89.62 281 SER A CA 1
ATOM 2142 C C . SER A 1 281 ? -25.076 20.528 31.853 1.00 89.62 281 SER A C 1
ATOM 2144 O O . SER A 1 281 ? -24.705 21.512 31.216 1.00 89.62 281 SER A O 1
ATOM 2146 N N . ILE A 1 282 ? -25.027 19.294 31.368 1.00 91.56 282 ILE A N 1
ATOM 2147 C CA . ILE A 1 282 ? -24.457 18.939 30.070 1.00 91.56 282 ILE A CA 1
ATOM 2148 C C . ILE A 1 282 ? -25.548 18.510 29.093 1.00 91.56 282 ILE A C 1
ATOM 2150 O O . ILE A 1 282 ? -26.571 17.927 29.466 1.00 91.56 282 ILE A O 1
ATOM 2154 N N . LYS A 1 283 ? -25.337 18.819 27.816 1.00 89.88 283 LYS A N 1
ATOM 2155 C CA . LYS A 1 283 ? -26.187 18.350 26.719 1.00 89.88 283 LYS A CA 1
ATOM 2156 C C . LYS A 1 283 ? -25.671 17.014 26.190 1.00 89.88 283 LYS A C 1
ATOM 2158 O O . LYS A 1 283 ? -24.491 16.699 26.326 1.00 89.88 283 LYS A O 1
ATOM 2163 N N . LEU A 1 284 ? -26.555 16.261 25.538 1.00 89.19 284 LEU A N 1
ATOM 2164 C CA . LEU A 1 284 ? -26.170 15.081 24.765 1.00 89.19 284 LEU A CA 1
ATOM 2165 C C . LEU A 1 284 ? -25.066 15.454 23.760 1.00 89.19 284 LEU A C 1
ATOM 2167 O O . LEU A 1 284 ? -25.139 16.517 23.141 1.00 89.19 284 LEU A O 1
ATOM 2171 N N . ASP A 1 285 ? -24.053 14.597 23.631 1.00 88.25 285 ASP A N 1
ATOM 2172 C CA . ASP A 1 285 ? -22.880 14.768 22.767 1.00 88.25 285 ASP A CA 1
ATOM 2173 C C . ASP A 1 285 ? -21.985 15.985 23.063 1.00 88.25 285 ASP A C 1
ATOM 2175 O O . ASP A 1 285 ? -21.029 16.251 22.327 1.00 88.25 285 ASP A O 1
ATOM 2179 N N . GLN A 1 286 ? -22.214 16.699 24.169 1.00 91.56 286 GLN A N 1
ATOM 2180 C CA . GLN A 1 286 ? -21.297 17.746 24.613 1.00 91.56 286 GLN A CA 1
ATOM 2181 C C . GLN A 1 286 ? -19.923 17.129 24.937 1.00 91.56 286 GLN A C 1
ATOM 2183 O O . GLN A 1 286 ? -19.866 16.103 25.624 1.00 91.56 286 GLN A O 1
ATOM 2188 N N . PRO A 1 287 ? -18.807 17.713 24.460 1.00 92.12 287 PRO A N 1
ATOM 2189 C CA . PRO A 1 287 ? -17.477 17.199 24.754 1.00 92.12 287 PRO A CA 1
ATOM 2190 C C . PRO A 1 287 ? -17.196 17.293 26.253 1.00 92.12 287 PRO A C 1
ATOM 2192 O O . PRO A 1 287 ? -17.243 18.368 26.848 1.00 92.12 287 PRO A O 1
ATOM 2195 N N . LEU A 1 288 ? -16.888 16.147 26.849 1.00 90.62 288 LEU A N 1
ATOM 2196 C CA . LEU A 1 288 ? -16.508 16.033 28.253 1.00 90.62 288 LEU A CA 1
ATOM 2197 C C . LEU A 1 288 ? -15.016 16.324 28.443 1.00 90.62 288 LEU A C 1
ATOM 2199 O O . LEU A 1 288 ? -14.595 16.695 29.536 1.00 90.62 288 LEU A O 1
ATOM 2203 N N . THR A 1 289 ? -14.213 16.166 27.385 1.00 92.19 289 THR A N 1
ATOM 2204 C CA . THR A 1 289 ? -12.752 16.285 27.437 1.00 92.19 289 THR A CA 1
ATOM 2205 C C . THR A 1 289 ? -12.192 17.260 26.410 1.00 92.19 289 THR A C 1
ATOM 2207 O O . THR A 1 289 ? -12.810 17.534 25.382 1.00 92.19 289 THR A O 1
ATOM 2210 N N . SER A 1 290 ? -10.966 17.725 26.638 1.00 91.56 290 SER A N 1
ATOM 2211 C CA . SER A 1 290 ? -10.153 18.391 25.624 1.00 91.56 290 SER A CA 1
ATOM 2212 C C . SER A 1 290 ? -9.696 17.396 24.548 1.00 91.56 290 SER A C 1
ATOM 2214 O O . SER A 1 290 ? -9.847 16.176 24.691 1.00 91.56 290 SER A O 1
ATOM 2216 N N . ASN A 1 291 ? -9.167 17.913 23.434 1.00 90.69 291 ASN A N 1
ATOM 2217 C CA . ASN A 1 291 ? -8.587 17.082 22.383 1.00 90.69 291 ASN A CA 1
ATOM 2218 C C . ASN A 1 291 ? -7.093 16.835 22.669 1.00 90.69 291 ASN A C 1
ATOM 2220 O O . ASN A 1 291 ? -6.303 17.766 22.523 1.00 90.69 291 ASN A O 1
ATOM 2224 N N . PRO A 1 292 ? -6.682 15.603 23.025 1.00 87.06 292 PRO A N 1
ATOM 2225 C CA . PRO A 1 292 ? -5.279 15.287 23.300 1.00 87.06 292 PRO A CA 1
ATOM 2226 C C . PRO A 1 292 ? -4.435 15.098 22.025 1.00 87.06 292 PRO A C 1
ATOM 2228 O O . PRO A 1 292 ? -3.217 14.933 22.115 1.00 87.06 292 PRO A O 1
ATOM 2231 N N . ASN A 1 293 ? -5.053 15.071 20.836 1.00 92.06 293 ASN A N 1
ATOM 2232 C CA . ASN A 1 293 ? -4.347 14.761 19.600 1.00 92.06 293 ASN A CA 1
ATOM 2233 C C . ASN A 1 293 ? -3.489 15.936 19.110 1.00 92.06 293 ASN A C 1
ATOM 2235 O O . ASN A 1 293 ? -4.008 16.962 18.683 1.00 92.06 293 ASN A O 1
ATOM 2239 N N . VAL A 1 294 ? -2.175 15.714 19.073 1.00 89.38 294 VAL A N 1
ATOM 2240 C CA . VAL A 1 294 ? -1.167 16.627 18.497 1.00 89.38 294 VAL A CA 1
ATOM 2241 C C . VAL A 1 294 ? -0.439 16.020 17.288 1.00 89.38 294 VAL A C 1
ATOM 2243 O O . VAL A 1 294 ? 0.585 16.532 16.839 1.00 89.38 294 VAL A O 1
ATOM 2246 N N . GLY A 1 295 ? -0.927 14.875 16.801 1.00 86.44 295 GLY A N 1
ATOM 2247 C CA . GLY A 1 295 ? -0.457 14.225 15.581 1.00 86.44 295 GLY A CA 1
ATOM 2248 C C . GLY A 1 295 ? -1.206 14.683 14.326 1.00 86.44 295 GLY A C 1
ATOM 2249 O O . GLY A 1 295 ? -2.097 15.526 14.388 1.00 86.44 295 GLY A O 1
ATOM 2250 N N . GLY A 1 296 ? -0.872 14.079 13.188 1.00 68.88 296 GLY A N 1
ATOM 2251 C CA . GLY A 1 296 ? -1.499 14.313 11.894 1.00 68.88 296 GLY A CA 1
ATOM 2252 C C . GLY A 1 296 ? -0.892 13.444 10.791 1.00 68.88 296 GLY A C 1
ATOM 2253 O O . GLY A 1 296 ? 0.257 13.008 10.881 1.00 68.88 296 GLY A O 1
ATOM 2254 N N . PHE A 1 297 ? -1.675 13.206 9.745 1.00 77.19 297 PHE A N 1
ATOM 2255 C CA . PHE A 1 297 ? -1.261 12.514 8.526 1.00 77.19 297 PHE A CA 1
ATOM 2256 C C . PHE A 1 297 ? -1.081 13.529 7.390 1.00 77.19 297 PHE A C 1
ATOM 2258 O O . PHE A 1 297 ? -1.888 14.448 7.263 1.00 77.19 297 PHE A O 1
ATOM 2265 N N . GLY A 1 298 ? -0.027 13.372 6.588 1.00 65.25 298 GLY A N 1
ATOM 2266 C CA . GLY A 1 298 ? 0.320 14.232 5.456 1.00 65.25 298 GLY A CA 1
ATOM 2267 C C . GLY A 1 298 ? 0.849 13.425 4.267 1.00 65.25 298 GLY A C 1
ATOM 2268 O O . GLY A 1 298 ? 1.297 12.289 4.417 1.00 65.25 298 GLY A O 1
ATOM 2269 N N . GLN A 1 299 ? 0.775 13.998 3.069 1.00 62.47 299 GLN A N 1
ATOM 2270 C CA . GLN A 1 299 ? 1.113 13.332 1.805 1.00 62.47 299 GLN A CA 1
ATOM 2271 C C . GLN A 1 299 ? 1.961 14.255 0.920 1.00 62.47 299 GLN A C 1
ATOM 2273 O O . GLN A 1 299 ? 1.919 15.472 1.097 1.00 62.47 299 GLN A O 1
ATOM 2278 N N . GLY A 1 300 ? 2.716 13.677 -0.019 1.00 59.84 300 GLY A N 1
ATOM 2279 C CA . GLY A 1 300 ? 3.514 14.417 -1.000 1.00 59.84 300 GLY A CA 1
ATOM 2280 C C . GLY A 1 300 ? 3.944 13.572 -2.204 1.00 59.84 300 GLY A C 1
ATOM 2281 O O . GLY A 1 300 ? 3.939 12.338 -2.153 1.00 59.84 300 GLY A O 1
ATOM 2282 N N . ASP A 1 301 ? 4.321 14.252 -3.282 1.00 63.12 301 ASP A N 1
ATOM 2283 C CA . ASP A 1 301 ? 4.707 13.691 -4.575 1.00 63.12 301 ASP A CA 1
ATOM 2284 C C . ASP A 1 301 ? 5.971 14.360 -5.142 1.00 63.12 301 ASP A C 1
ATOM 2286 O O . ASP A 1 301 ? 6.355 15.466 -4.760 1.00 63.12 301 ASP A O 1
ATOM 2290 N N . THR A 1 302 ? 6.678 13.645 -6.019 1.00 79.75 302 THR A N 1
ATOM 2291 C CA . THR A 1 302 ? 7.866 14.149 -6.724 1.00 79.75 302 THR A CA 1
ATOM 2292 C C . THR A 1 302 ? 8.175 13.302 -7.961 1.00 79.75 302 THR A C 1
ATOM 2294 O O . THR A 1 302 ? 7.507 12.303 -8.231 1.00 79.75 302 THR A O 1
ATOM 2297 N N . GLU A 1 303 ? 9.208 13.676 -8.712 1.00 80.12 303 GLU A N 1
ATOM 2298 C CA . GLU A 1 303 ? 9.636 12.998 -9.932 1.00 80.12 303 GLU A CA 1
ATOM 2299 C C . GLU A 1 303 ? 11.154 12.748 -9.938 1.00 80.12 303 GLU A C 1
ATOM 2301 O O . GLU A 1 303 ? 11.941 13.541 -9.423 1.00 80.12 303 GLU A O 1
ATOM 2306 N N . ILE A 1 304 ? 11.578 11.663 -10.586 1.00 84.75 304 ILE A N 1
ATOM 2307 C CA . ILE A 1 304 ? 12.975 11.271 -10.784 1.00 84.75 304 ILE A CA 1
ATOM 2308 C C . ILE A 1 304 ? 13.233 10.992 -12.268 1.00 84.75 304 ILE A C 1
ATOM 2310 O O . ILE A 1 304 ? 12.465 10.288 -12.910 1.00 84.75 304 ILE A O 1
ATOM 2314 N N . VAL A 1 305 ? 14.308 11.530 -12.846 1.00 91.31 305 VAL A N 1
ATOM 2315 C CA . VAL A 1 305 ? 14.691 11.231 -14.239 1.00 91.31 305 VAL A CA 1
ATOM 2316 C C . VAL A 1 305 ? 15.650 10.043 -14.256 1.00 91.31 305 VAL A C 1
ATOM 2318 O O . VAL A 1 305 ? 16.783 10.163 -13.792 1.00 91.31 305 VAL A O 1
ATOM 2321 N N . LEU A 1 306 ? 15.218 8.910 -14.814 1.00 91.31 306 LEU A N 1
ATOM 2322 C CA . LEU A 1 306 ? 16.098 7.799 -15.168 1.00 91.31 306 LEU A CA 1
ATOM 2323 C C . LEU A 1 306 ? 16.796 8.142 -16.485 1.00 91.31 306 LEU A C 1
ATOM 2325 O O . LEU A 1 306 ? 16.222 7.978 -17.559 1.00 91.31 306 LEU A O 1
ATOM 2329 N N . GLN A 1 307 ? 18.010 8.674 -16.388 1.00 92.94 307 GLN A N 1
ATOM 2330 C CA . GLN A 1 307 ? 18.705 9.261 -17.529 1.00 92.94 307 GLN A CA 1
ATOM 2331 C C . GLN A 1 307 ? 19.678 8.291 -18.204 1.00 92.94 307 GLN A C 1
ATOM 2333 O O . GLN A 1 307 ? 20.396 7.558 -17.526 1.00 92.94 307 GLN A O 1
ATOM 2338 N N . ASP A 1 308 ? 19.755 8.367 -19.534 1.00 93.06 308 ASP A N 1
ATOM 2339 C CA . ASP A 1 308 ? 20.817 7.734 -20.320 1.00 93.06 308 ASP A CA 1
ATOM 2340 C C . ASP A 1 308 ? 22.021 8.692 -20.454 1.00 93.06 308 ASP A C 1
ATOM 2342 O O . ASP A 1 308 ? 21.879 9.788 -21.017 1.00 93.06 308 ASP A O 1
ATOM 2346 N N . PRO A 1 309 ? 23.226 8.313 -19.985 1.00 92.81 309 PRO A N 1
ATOM 2347 C CA . PRO A 1 309 ? 24.434 9.113 -20.168 1.00 92.81 309 PRO A CA 1
ATOM 2348 C C . PRO A 1 309 ? 24.733 9.477 -21.632 1.00 92.81 309 PRO A C 1
ATOM 2350 O O . PRO A 1 309 ? 25.271 10.557 -21.891 1.00 92.81 309 PRO A O 1
ATOM 2353 N N . LEU A 1 310 ? 24.373 8.623 -22.597 1.00 94.19 310 LEU A N 1
ATOM 2354 C CA . LEU A 1 310 ? 24.646 8.860 -24.018 1.00 94.19 310 LEU A CA 1
ATOM 2355 C C . LEU A 1 310 ? 23.814 10.016 -24.589 1.00 94.19 310 LEU A C 1
ATOM 2357 O O . LEU A 1 310 ? 24.321 10.799 -25.394 1.00 94.19 310 LEU A O 1
ATOM 2361 N N . GLN A 1 311 ? 22.568 10.187 -24.135 1.00 87.75 311 GLN A N 1
ATOM 2362 C CA . GLN A 1 311 ? 21.725 11.315 -24.547 1.00 87.75 311 GLN A CA 1
ATOM 2363 C C . GLN A 1 311 ? 22.315 12.650 -24.090 1.00 87.75 311 GLN A C 1
ATOM 2365 O O . GLN A 1 311 ? 22.333 13.622 -24.847 1.00 87.75 311 GLN A O 1
ATOM 2370 N N . VAL A 1 312 ? 22.850 12.689 -22.867 1.00 93.88 312 VAL A N 1
ATOM 2371 C CA . VAL A 1 312 ? 23.494 13.890 -22.320 1.00 93.88 312 VAL A CA 1
ATOM 2372 C C . VAL A 1 312 ? 24.746 14.238 -23.124 1.00 93.88 312 VAL A C 1
ATOM 2374 O O . VAL A 1 312 ? 24.941 15.396 -23.488 1.00 93.88 312 VAL A O 1
ATOM 2377 N N . GLN A 1 313 ? 25.568 13.245 -23.470 1.00 95.25 313 GLN A N 1
ATOM 2378 C CA . GLN A 1 313 ? 26.746 13.455 -24.317 1.00 95.25 313 GLN A CA 1
ATOM 2379 C C . GLN A 1 313 ? 26.368 13.980 -25.712 1.00 95.25 313 GLN A C 1
ATOM 2381 O O . GLN A 1 313 ? 26.975 14.940 -26.191 1.00 95.25 313 GLN A O 1
ATOM 2386 N N . GLY A 1 314 ? 25.336 13.407 -26.339 1.00 96.50 314 GLY A N 1
ATOM 2387 C CA . GLY A 1 314 ? 24.820 13.874 -27.628 1.00 96.50 314 GLY A CA 1
ATOM 2388 C C . GLY A 1 314 ? 24.300 15.314 -27.576 1.00 96.50 314 GLY A C 1
ATOM 2389 O O . GLY A 1 314 ? 24.614 16.119 -28.455 1.00 96.50 314 GLY A O 1
ATOM 2390 N N . LEU A 1 315 ? 23.573 15.675 -26.513 1.00 95.25 315 LEU A N 1
ATOM 2391 C CA . LEU A 1 315 ? 23.079 17.036 -26.303 1.00 95.25 315 LEU A CA 1
ATOM 2392 C C . LEU A 1 315 ? 24.222 18.048 -26.166 1.00 95.25 315 LEU A C 1
ATOM 2394 O O . LEU A 1 315 ? 24.160 19.122 -26.763 1.00 95.25 315 LEU A O 1
ATOM 2398 N N . LEU A 1 316 ? 25.278 17.716 -25.417 1.00 96.94 316 LEU A N 1
ATOM 2399 C CA . LEU A 1 316 ? 26.436 18.600 -25.257 1.00 96.94 316 LEU A CA 1
ATOM 2400 C C . LEU A 1 316 ? 27.124 18.887 -26.598 1.00 96.94 316 LEU A C 1
ATOM 2402 O O . LEU A 1 316 ? 27.469 20.037 -26.880 1.00 96.94 316 LEU A O 1
ATOM 2406 N N . LEU A 1 317 ? 27.267 17.870 -27.453 1.00 97.31 317 LEU A N 1
ATOM 2407 C CA . LEU A 1 317 ? 27.808 18.036 -28.804 1.00 97.31 317 LEU A CA 1
ATOM 2408 C C . LEU A 1 317 ? 26.901 18.910 -29.681 1.00 97.31 317 LEU A C 1
ATOM 2410 O O . LEU A 1 317 ? 27.388 19.803 -30.378 1.00 97.31 317 LEU A O 1
ATOM 2414 N N . PHE A 1 318 ? 25.584 18.704 -29.618 1.00 97.12 318 PHE A N 1
ATOM 2415 C CA . PHE A 1 318 ? 24.625 19.530 -30.348 1.00 97.12 318 PHE A CA 1
ATOM 2416 C C . PHE A 1 318 ? 24.683 20.998 -29.906 1.00 97.12 318 PHE A C 1
ATOM 2418 O O . PHE A 1 318 ? 24.809 21.884 -30.752 1.00 97.12 318 PHE A O 1
ATOM 2425 N N . LEU A 1 319 ? 24.673 21.272 -28.599 1.00 97.62 319 LEU A N 1
ATOM 2426 C CA . LEU A 1 319 ? 24.772 22.633 -28.065 1.00 97.62 319 LEU A CA 1
ATOM 2427 C C . LEU A 1 319 ? 26.066 23.325 -28.506 1.00 97.62 319 LEU A C 1
ATOM 2429 O O . LEU A 1 319 ? 26.024 24.478 -28.936 1.00 97.62 319 LEU A O 1
ATOM 2433 N N . ALA A 1 320 ? 27.196 22.612 -28.484 1.00 97.25 320 ALA A N 1
ATOM 2434 C CA . ALA A 1 320 ? 28.458 23.132 -29.003 1.00 97.25 320 ALA A CA 1
ATOM 2435 C C . ALA A 1 320 ? 28.351 23.513 -30.492 1.00 97.25 320 ALA A C 1
ATOM 2437 O O . ALA A 1 320 ? 28.834 24.573 -30.898 1.00 97.25 320 ALA A O 1
ATOM 2438 N N . SER A 1 321 ? 27.662 22.699 -31.300 1.00 97.69 321 SER A N 1
ATOM 2439 C CA . SER A 1 321 ? 27.435 22.993 -32.721 1.00 97.69 321 SER A CA 1
ATOM 2440 C C . SER A 1 321 ? 26.531 24.213 -32.951 1.00 97.69 321 SER A C 1
ATOM 2442 O O . SER A 1 321 ? 26.818 25.029 -33.828 1.00 97.69 321 SER A O 1
ATOM 2444 N N . VAL A 1 322 ? 25.485 24.398 -32.135 1.00 97.38 322 VAL A N 1
ATOM 2445 C CA . VAL A 1 322 ? 24.581 25.558 -32.223 1.00 97.38 322 VAL A CA 1
ATOM 2446 C C . VAL A 1 322 ? 25.321 26.843 -31.872 1.00 97.38 322 VAL A C 1
ATOM 2448 O O . VAL A 1 322 ? 25.205 27.827 -32.602 1.00 97.38 322 VAL A O 1
ATOM 2451 N N . ILE A 1 323 ? 26.116 26.829 -30.798 1.00 97.44 323 ILE A N 1
ATOM 2452 C CA . ILE A 1 323 ? 26.947 27.975 -30.402 1.00 97.44 323 ILE A CA 1
ATOM 2453 C C . ILE A 1 323 ? 27.878 28.360 -31.554 1.00 97.44 323 ILE A C 1
ATOM 2455 O O . ILE A 1 323 ? 27.957 29.530 -31.932 1.00 97.44 323 ILE A O 1
ATOM 2459 N N . LEU A 1 324 ? 28.535 27.372 -32.164 1.00 96.81 324 LEU A N 1
ATOM 2460 C CA . LEU A 1 324 ? 29.419 27.601 -33.300 1.00 96.81 324 LEU A CA 1
ATOM 2461 C C . LEU A 1 324 ? 28.667 28.221 -34.494 1.00 96.81 324 LEU A C 1
ATOM 2463 O O . LEU A 1 324 ? 29.131 29.203 -35.075 1.00 96.81 324 LEU A O 1
ATOM 2467 N N . ALA A 1 325 ? 27.484 27.703 -34.833 1.00 96.94 325 ALA A N 1
ATOM 2468 C CA . ALA A 1 325 ? 26.658 28.229 -35.919 1.00 96.94 325 ALA A CA 1
ATOM 2469 C C . ALA A 1 325 ? 26.174 29.668 -35.657 1.00 96.94 325 ALA A C 1
ATOM 2471 O O . ALA A 1 325 ? 26.230 30.509 -36.556 1.00 96.94 325 ALA A O 1
ATOM 2472 N N . GLN A 1 326 ? 25.746 29.980 -34.429 1.00 96.56 326 GLN A N 1
ATOM 2473 C CA . GLN A 1 326 ? 25.336 31.330 -34.028 1.00 96.56 326 GLN A CA 1
ATOM 2474 C C . GLN A 1 326 ? 26.483 32.334 -34.169 1.00 96.56 326 GLN A C 1
ATOM 2476 O O . GLN A 1 326 ? 26.285 33.416 -34.726 1.00 96.56 326 GLN A O 1
ATOM 2481 N N . ILE A 1 327 ? 27.690 31.959 -33.728 1.00 96.50 327 ILE A N 1
ATOM 2482 C CA . ILE A 1 327 ? 28.896 32.779 -33.896 1.00 96.50 327 ILE A CA 1
ATOM 2483 C C . ILE A 1 327 ? 29.115 33.079 -35.382 1.00 96.50 327 ILE A C 1
ATOM 2485 O O . ILE A 1 327 ? 29.260 34.243 -35.763 1.00 96.50 327 ILE A O 1
ATOM 2489 N N . PHE A 1 328 ? 29.075 32.059 -36.243 1.00 96.62 328 PHE A N 1
ATOM 2490 C CA . PHE A 1 328 ? 29.281 32.251 -37.678 1.00 96.62 328 PHE A CA 1
ATOM 2491 C C . PHE A 1 328 ? 28.192 33.099 -38.346 1.00 96.62 328 PHE A C 1
ATOM 2493 O O . PHE A 1 328 ? 28.521 33.945 -39.178 1.00 96.62 328 PHE A O 1
ATOM 2500 N N . LEU A 1 329 ? 26.919 32.945 -37.971 1.00 96.12 329 LEU A N 1
ATOM 2501 C CA . LEU A 1 329 ? 25.825 33.769 -38.498 1.00 96.12 329 LEU A CA 1
ATOM 2502 C C . LEU A 1 329 ? 25.990 35.247 -38.130 1.00 96.12 329 LEU A C 1
ATOM 2504 O O . LEU A 1 329 ? 25.825 36.115 -38.989 1.00 96.12 329 LEU A O 1
ATOM 2508 N N . VAL A 1 330 ? 26.365 35.549 -36.883 1.00 96.94 330 VAL A N 1
ATOM 2509 C CA . VAL A 1 330 ? 26.615 36.931 -36.440 1.00 96.94 330 VAL A CA 1
ATOM 2510 C C . VAL A 1 330 ? 27.815 37.523 -37.170 1.00 96.94 330 VAL A C 1
ATOM 2512 O O . VAL A 1 330 ? 27.728 38.645 -37.675 1.00 96.94 330 VAL A O 1
ATOM 2515 N N . LEU A 1 331 ? 28.913 36.771 -37.281 1.00 93.31 331 LEU A N 1
ATOM 2516 C CA . LEU A 1 331 ? 30.090 37.204 -38.034 1.00 93.31 331 LEU A CA 1
ATOM 2517 C C . LEU A 1 331 ? 29.741 37.476 -39.502 1.00 93.31 331 LEU A C 1
ATOM 2519 O O . LEU A 1 331 ? 30.146 38.504 -40.048 1.00 93.31 331 LEU A O 1
ATOM 2523 N N . LYS A 1 332 ? 28.935 36.612 -40.128 1.00 95.12 332 LYS A N 1
ATOM 2524 C CA . LYS A 1 332 ? 28.504 36.782 -41.518 1.00 95.12 332 LYS A CA 1
ATOM 2525 C C . LYS A 1 332 ? 27.571 37.979 -41.700 1.00 95.12 332 LYS A C 1
ATOM 2527 O O . LYS A 1 332 ? 27.758 38.748 -42.641 1.00 95.12 332 LYS A O 1
ATOM 2532 N N . LYS A 1 333 ? 26.620 38.193 -40.787 1.00 94.12 333 LYS A N 1
ATOM 2533 C CA . LYS A 1 333 ? 25.761 39.386 -40.782 1.00 94.12 333 LYS A CA 1
ATOM 2534 C C . LYS A 1 333 ? 26.598 40.659 -40.668 1.00 94.12 333 LYS A C 1
ATOM 2536 O O . LYS A 1 333 ? 26.457 41.553 -41.492 1.00 94.12 333 LYS A O 1
ATOM 2541 N N . LYS A 1 334 ? 27.523 40.715 -39.703 1.00 92.94 334 LYS A N 1
ATOM 2542 C CA . LYS A 1 334 ? 28.434 41.856 -39.507 1.00 92.94 334 LYS A CA 1
ATOM 2543 C C . LYS A 1 334 ? 29.316 42.112 -40.726 1.00 92.94 334 LYS A C 1
ATOM 2545 O O . LYS A 1 334 ? 29.633 43.260 -41.023 1.00 92.94 334 LYS A O 1
ATOM 2550 N N . GLN A 1 335 ? 29.712 41.057 -41.434 1.00 90.56 335 GLN A N 1
ATOM 2551 C CA . GLN A 1 335 ? 30.423 41.177 -42.702 1.00 90.56 335 GLN A CA 1
ATOM 2552 C C . GLN A 1 335 ? 29.543 41.818 -43.789 1.00 90.56 335 GLN A C 1
ATOM 2554 O O . GLN A 1 335 ? 30.030 42.683 -44.508 1.00 90.56 335 GLN A O 1
ATOM 2559 N N . PHE A 1 336 ? 28.273 41.421 -43.907 1.00 91.94 336 PHE A N 1
ATOM 2560 C CA . PHE A 1 336 ? 27.349 41.939 -44.923 1.00 91.94 336 PHE A CA 1
ATOM 2561 C C . PHE A 1 336 ? 26.849 43.362 -44.626 1.00 91.94 336 PHE A C 1
ATOM 2563 O O . PHE A 1 336 ? 26.787 44.177 -45.539 1.00 91.94 336 PHE A O 1
ATOM 2570 N N . GLU A 1 337 ? 26.605 43.707 -43.355 1.00 90.44 337 GLU A N 1
ATOM 2571 C CA . GLU A 1 337 ? 26.263 45.076 -42.922 1.00 90.44 337 GLU A CA 1
ATOM 2572 C C . GLU A 1 337 ? 27.308 46.096 -43.407 1.00 90.44 337 GLU A C 1
ATOM 2574 O O . GLU A 1 337 ? 26.960 47.203 -43.809 1.00 90.44 337 GLU A O 1
ATOM 2579 N N . LYS A 1 338 ? 28.595 45.715 -43.433 1.00 85.19 338 LYS A N 1
ATOM 2580 C CA . LYS A 1 338 ? 29.663 46.566 -43.983 1.00 85.19 338 LYS A CA 1
ATOM 2581 C C . LYS A 1 338 ? 29.513 46.822 -45.485 1.00 85.19 338 LYS A C 1
ATOM 2583 O O . LYS A 1 338 ? 29.900 47.893 -45.937 1.00 85.19 338 LYS A O 1
ATOM 2588 N N . VAL A 1 339 ? 28.978 45.861 -46.240 1.00 86.75 339 VAL A N 1
ATOM 2589 C CA . VAL A 1 339 ? 28.729 45.995 -47.685 1.00 86.75 339 VAL A CA 1
ATOM 2590 C C . VAL A 1 339 ? 27.502 46.874 -47.932 1.00 86.75 339 VAL A C 1
ATOM 2592 O O . VAL A 1 339 ? 27.599 47.837 -48.682 1.00 86.75 339 VAL A O 1
ATOM 2595 N N . GLN A 1 340 ? 26.387 46.636 -47.232 1.00 83.06 340 GLN A N 1
ATOM 2596 C CA . GLN A 1 340 ? 25.179 47.472 -47.350 1.00 83.06 340 GLN A CA 1
ATOM 2597 C C . GLN A 1 340 ? 25.439 48.941 -46.983 1.00 83.06 340 GLN A C 1
ATOM 2599 O O . GLN A 1 340 ? 24.966 49.847 -47.664 1.00 83.06 340 GLN A O 1
ATOM 2604 N N . LEU A 1 341 ? 26.235 49.192 -45.935 1.00 83.25 341 LEU A N 1
ATOM 2605 C CA . LEU A 1 341 ? 26.651 50.549 -45.559 1.00 83.25 341 LEU A CA 1
ATOM 2606 C C . LEU A 1 341 ? 27.439 51.257 -46.668 1.00 83.25 341 LEU A C 1
ATOM 2608 O O . LEU A 1 341 ? 27.369 52.478 -46.771 1.00 83.25 341 LEU A O 1
ATOM 2612 N N . TYR A 1 342 ? 28.189 50.505 -47.475 1.00 78.44 342 TYR A N 1
ATOM 2613 C CA . TYR A 1 342 ? 28.937 51.050 -48.603 1.00 78.44 342 TYR A CA 1
ATOM 2614 C C . TYR A 1 342 ? 28.030 51.343 -49.809 1.00 78.44 342 TYR A C 1
ATOM 2616 O O . TYR A 1 342 ? 28.208 52.363 -50.466 1.00 78.44 342 TYR A O 1
ATOM 2624 N N . GLU A 1 343 ? 27.044 50.483 -50.082 1.00 82.31 343 GLU A N 1
ATOM 2625 C CA . GLU A 1 343 ? 26.161 50.601 -51.253 1.00 82.31 343 GLU A CA 1
ATOM 2626 C C . GLU A 1 343 ? 24.952 51.542 -51.043 1.00 82.31 343 GLU A C 1
ATOM 2628 O O . GLU A 1 343 ? 24.333 51.952 -52.022 1.00 82.31 343 GLU A O 1
ATOM 2633 N N . MET A 1 344 ? 24.617 51.912 -49.795 1.00 70.50 344 MET A N 1
ATOM 2634 C CA . MET A 1 344 ? 23.470 52.767 -49.404 1.00 70.50 344 MET A CA 1
ATOM 2635 C C . MET A 1 344 ? 22.092 52.317 -49.936 1.00 70.50 344 MET A C 1
ATOM 2637 O O . MET A 1 344 ? 21.129 53.084 -49.902 1.00 70.50 344 MET A O 1
ATOM 2641 N N . ASN A 1 345 ? 21.980 51.071 -50.392 1.00 63.50 345 ASN A N 1
ATOM 2642 C CA . ASN A 1 345 ? 20.741 50.431 -50.818 1.00 63.50 345 ASN A CA 1
ATOM 2643 C C . ASN A 1 345 ? 20.484 49.247 -49.880 1.00 63.50 345 ASN A C 1
ATOM 2645 O O . ASN A 1 345 ? 21.381 48.428 -49.667 1.00 63.50 345 ASN A O 1
ATOM 2649 N N . PHE A 1 346 ? 19.300 49.211 -49.266 1.00 68.81 346 PHE A N 1
ATOM 2650 C CA . PHE A 1 346 ? 18.977 48.269 -48.191 1.00 68.81 346 PHE A CA 1
ATOM 2651 C C . PHE A 1 346 ? 18.334 46.985 -48.695 1.00 68.81 346 PHE A C 1
ATOM 2653 O O . PHE A 1 346 ? 17.383 47.086 -49.504 1.00 68.81 346 PHE A O 1
#

InterPro domains:
  IPR002325 Cytochrome f [PF01333] (228-346)
  IPR002325 Cytochrome f [PR00610] (173-193)
  IPR002325 Cytochrome f [PR00610] (194-214)
  IPR002325 Cytochrome f [PR00610] (215-238)
  IPR002325 Cytochrome f [PR00610] (264-284)
  IPR002325 Cytochrome f [PR00610] (285-305)
  IPR002325 Cytochrome f [PR00610] (306-326)
  IPR002325 Cytochrome f [PR00610] (327-344)
  IPR002325 Cytochrome f [PS51010] (173-346)
  IPR011054 Rudiment single hybrid motif [SSF51246] (229-291)
  IPR011762 Acetyl-coenzyme A carboxyltransferase, N-terminal [PS50980] (1-177)
  IPR024058 Cytochrome f transmembrane anchor [SSF103431] (308-346)
  IPR029045 ClpP/crotonase-like domain superfamily [SSF52096] (2-177)
  IPR034733 Acetyl-coenzyme A carboxylase carboxyl transferase subunit beta [PF01039] (29-177)
  IPR036826 Cytochrome f large domain superfamily [SSF49441] (169-310)

Foldseek 3Di:
DFLVVVCVVFFDPPFWDWPPQVDADDQPPQQDDPVDTPVVLQVVLCVVVVGRAQKIWTWGQGPNAIATEIEGGCSGVRSAQALSNLVRLLVSLVVCLVVVHEYEYEGGHPEHDPSRPVSRLVSQVSNQVSLCCSCPVRVGFYEAEQEAEHEYSCVVGSCPSGPHHHYDPPHNYDDDDADDCVVPVDDDDPDDDDDCVVDVPDDQFKDKDKDKDKDDDDQADPVRDGDLQFWDFDQAWAFFADWDADPQGWIWTWGQHPPPRDTDIDTHHHQFAADDDHGDGDHGRHTRTDRRDPMDMDIDMDMDGRHDPVVVVVVVVVVVVVVVVVVVVVVVVVVVVVVCVVVVDD

Secondary structure (DSSP, 8-state):
--HHHHHHHHSPTT--EEESTT-----TT----SS--HHHHHHHHHHHHS-SSSEEEEEEEETTEEEEEEEE-TTTGGG-B-HHHHHHHHHHHHHHHHHT--EEEEEEESSB-GGGTHHHHHHHHHHHHHHHIIIIIT---EEEEEEEEE-HHHHTTGGG-SSEEEE-TT----------TTT-SS----PPPP-TTT-TT--SSEEEEEEEEEES--SB-TTSPBPSSS--B-SS-EEEEEEEEPTTS-EEEEEE-TTT--EEEEEE-SSSPB---TT-EE-TT-B-B------EEEEEEEEEE---HHHHHHHHHHHHHHHHHHHHHHHHHHHHHHHHHHH---

pLDDT: mean 86.08, std 10.41, range [47.56, 98.5]

Organism: Dendrobium thyrsiflorum (NCBI:txid117978)